Protein AF-A0A9W6XXZ8-F1 (afdb_monomer)

Mean predicted aligned error: 19.52 Å

Structure (mmCIF, N/CA/C/O backbone):
data_AF-A0A9W6XXZ8-F1
#
_entry.id   AF-A0A9W6XXZ8-F1
#
loop_
_atom_site.group_PDB
_atom_site.id
_atom_site.type_symbol
_atom_site.label_atom_id
_atom_site.label_alt_id
_atom_site.label_comp_id
_atom_site.label_asym_id
_atom_site.label_entity_id
_atom_site.label_seq_id
_atom_site.pdbx_PDB_ins_code
_atom_site.Cartn_x
_atom_site.Cartn_y
_atom_site.Cartn_z
_atom_site.occupancy
_atom_site.B_iso_or_equiv
_atom_site.auth_seq_id
_atom_site.auth_comp_id
_atom_site.auth_asym_id
_atom_site.auth_atom_id
_atom_site.pdbx_PDB_model_num
ATOM 1 N N . MET A 1 1 ? -6.918 24.864 -51.152 1.00 38.28 1 MET A N 1
ATOM 2 C CA . MET A 1 1 ? -5.549 24.905 -51.706 1.00 38.28 1 MET A CA 1
ATOM 3 C C . MET A 1 1 ? -4.634 24.160 -50.746 1.00 38.28 1 MET A C 1
ATOM 5 O O . MET A 1 1 ? -4.282 24.703 -49.710 1.00 38.28 1 MET A O 1
ATOM 9 N N . THR A 1 2 ? -4.362 22.882 -51.004 1.00 45.44 2 THR A N 1
ATOM 10 C CA . THR A 1 2 ? -3.516 22.037 -50.147 1.00 45.44 2 THR A CA 1
ATOM 11 C C . THR A 1 2 ? -2.066 22.168 -50.598 1.00 45.44 2 THR A C 1
ATOM 13 O O . THR A 1 2 ? -1.676 21.595 -51.613 1.00 45.44 2 THR A O 1
ATOM 16 N N . LEU A 1 3 ? -1.283 22.951 -49.859 1.00 55.91 3 LEU A N 1
ATOM 17 C CA . LEU A 1 3 ? 0.168 23.055 -50.014 1.00 55.91 3 LEU A CA 1
ATOM 18 C C . LEU A 1 3 ? 0.817 21.785 -49.441 1.00 55.91 3 LEU A C 1
ATOM 20 O O . LEU A 1 3 ? 1.291 21.769 -48.311 1.00 55.91 3 LEU A O 1
ATOM 24 N N . GLY A 1 4 ? 0.754 20.690 -50.197 1.00 60.31 4 GLY A N 1
ATOM 25 C CA . GLY A 1 4 ? 1.483 19.460 -49.897 1.00 60.31 4 GLY A CA 1
ATOM 26 C C . GLY A 1 4 ? 2.841 19.480 -50.588 1.00 60.31 4 GLY A C 1
ATOM 27 O O . GLY A 1 4 ? 2.912 19.752 -51.786 1.00 60.31 4 GLY A O 1
ATOM 28 N N . LEU A 1 5 ? 3.913 19.199 -49.845 1.00 71.19 5 LEU A N 1
ATOM 29 C CA . LEU A 1 5 ? 5.253 19.040 -50.415 1.00 71.19 5 LEU A CA 1
ATOM 30 C C . LEU A 1 5 ? 5.226 17.915 -51.469 1.00 71.19 5 LEU A C 1
ATOM 32 O O . LEU A 1 5 ? 4.720 16.824 -51.184 1.00 71.19 5 LEU A O 1
ATOM 36 N N . PRO A 1 6 ? 5.732 18.151 -52.691 1.00 81.00 6 PRO A N 1
ATOM 37 C CA . PRO A 1 6 ? 5.683 17.161 -53.755 1.00 81.00 6 PRO A CA 1
ATOM 38 C C . PRO A 1 6 ? 6.546 15.949 -53.394 1.00 81.00 6 PRO A C 1
ATOM 40 O O . PRO A 1 6 ? 7.662 16.083 -52.894 1.00 81.00 6 PRO A O 1
ATOM 43 N N . LYS A 1 7 ? 6.058 14.746 -53.714 1.00 72.62 7 LYS A N 1
ATOM 44 C CA . LYS A 1 7 ? 6.744 13.462 -53.466 1.00 72.62 7 LYS A CA 1
ATOM 45 C C . LYS A 1 7 ? 8.203 13.449 -53.951 1.00 72.62 7 LYS A C 1
ATOM 47 O O . LYS A 1 7 ? 9.052 12.829 -53.321 1.00 72.62 7 LYS A O 1
ATOM 52 N N . ALA A 1 8 ? 8.501 14.169 -55.033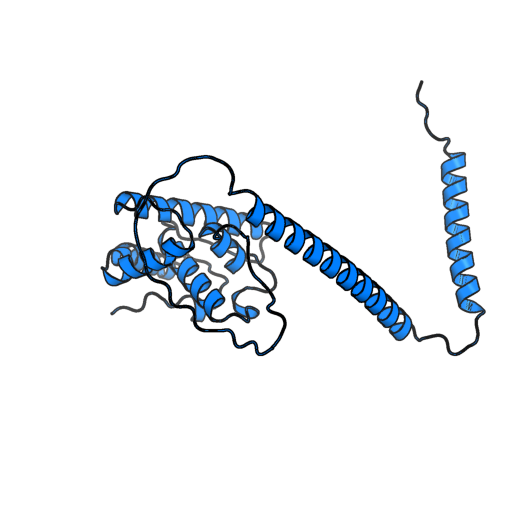 1.00 79.19 8 ALA A N 1
ATOM 53 C CA . ALA A 1 8 ? 9.854 14.322 -55.563 1.00 79.19 8 ALA A CA 1
ATOM 54 C C . ALA A 1 8 ? 10.822 14.992 -54.571 1.00 79.19 8 ALA A C 1
ATOM 56 O O . ALA A 1 8 ? 11.978 14.594 -54.484 1.00 79.19 8 ALA A O 1
ATOM 57 N N . GLN A 1 9 ? 10.352 15.960 -53.783 1.00 79.56 9 GLN A N 1
ATOM 58 C CA . GLN A 1 9 ? 11.173 16.666 -52.800 1.00 79.56 9 GLN A CA 1
ATOM 59 C C . GLN A 1 9 ? 11.479 15.788 -51.582 1.00 79.56 9 GLN A C 1
ATOM 61 O O . GLN A 1 9 ? 12.602 15.785 -51.090 1.00 79.56 9 GLN A O 1
ATOM 66 N N . VAL A 1 10 ? 10.509 14.977 -51.148 1.00 79.12 10 VAL A N 1
ATOM 67 C CA . VAL A 1 10 ? 10.711 13.992 -50.072 1.00 79.12 10 VAL A CA 1
ATOM 68 C C . VAL A 1 10 ? 11.724 12.924 -50.494 1.00 79.12 10 VAL A C 1
ATOM 70 O O . VAL A 1 10 ? 12.605 12.565 -49.717 1.00 79.12 10 VAL A O 1
ATOM 73 N N . LEU A 1 11 ? 11.643 12.449 -51.741 1.00 79.94 11 LEU A N 1
ATOM 74 C CA . LEU A 1 11 ? 12.608 11.491 -52.285 1.00 79.94 11 LEU A CA 1
ATOM 75 C C . LEU A 1 11 ? 14.004 12.102 -52.445 1.00 79.94 11 LEU A C 1
ATOM 77 O O . LEU A 1 11 ? 14.988 11.437 -52.133 1.00 79.94 11 LEU A O 1
ATOM 81 N N . ALA A 1 12 ? 14.097 13.367 -52.863 1.00 82.00 12 ALA A N 1
ATOM 82 C CA . ALA A 1 12 ? 15.369 14.082 -52.934 1.00 82.00 12 ALA A CA 1
ATOM 83 C C . ALA A 1 12 ? 16.029 14.194 -51.549 1.00 82.00 12 ALA A C 1
ATOM 85 O O . ALA A 1 12 ? 17.207 13.878 -51.407 1.00 82.00 12 ALA A O 1
ATOM 86 N N . TRP A 1 13 ? 15.260 14.541 -50.512 1.00 78.31 13 TRP A N 1
ATOM 87 C CA . TRP A 1 13 ? 15.762 14.584 -49.134 1.00 78.31 13 TRP A CA 1
ATOM 88 C C . TRP A 1 13 ? 16.177 13.211 -48.616 1.00 78.31 13 TRP A C 1
ATOM 90 O O . TRP A 1 13 ? 17.218 13.095 -47.977 1.00 78.31 13 TRP A O 1
ATOM 100 N N . SER A 1 14 ? 15.409 12.164 -48.927 1.00 77.81 14 SER A N 1
ATOM 101 C CA . SER A 1 14 ? 15.778 10.792 -48.576 1.00 77.81 14 SER A CA 1
ATOM 102 C C . SER A 1 14 ? 17.093 10.379 -49.236 1.00 77.81 14 SER A C 1
ATOM 104 O O . SER A 1 14 ? 17.928 9.766 -48.581 1.00 77.81 14 SER A O 1
ATOM 106 N N . SER A 1 15 ? 17.298 10.732 -50.508 1.00 77.94 15 SER A N 1
ATOM 107 C CA . SER A 1 15 ? 18.528 10.410 -51.235 1.00 77.94 15 SER A CA 1
ATOM 108 C C . SER A 1 15 ? 19.732 11.191 -50.706 1.00 77.94 15 SER A C 1
ATOM 110 O O . SER A 1 15 ? 20.829 10.645 -50.638 1.00 77.94 15 SER A O 1
ATOM 112 N N . GLU A 1 16 ? 19.540 12.450 -50.309 1.00 82.69 16 GLU A N 1
ATOM 113 C CA . GLU A 1 16 ? 20.608 13.279 -49.747 1.00 82.69 16 GLU A CA 1
ATOM 114 C C . GLU A 1 16 ? 20.986 12.857 -48.320 1.00 82.69 16 GLU A C 1
ATOM 116 O O . GLU A 1 16 ? 22.166 12.825 -47.980 1.00 82.69 16 GLU A O 1
ATOM 121 N N . LEU A 1 17 ? 20.007 12.467 -47.497 1.00 74.44 17 LEU A N 1
ATOM 122 C CA . LEU A 1 17 ? 20.250 11.856 -46.187 1.00 74.44 17 LEU A CA 1
ATOM 123 C C . LEU A 1 17 ? 20.999 10.531 -46.329 1.00 74.44 17 LEU A C 1
ATOM 125 O O . LEU A 1 17 ? 21.986 10.322 -45.630 1.00 74.44 17 LEU A O 1
ATOM 129 N N . GLN A 1 18 ? 20.583 9.674 -47.266 1.00 75.00 18 GLN A N 1
ATOM 130 C CA . GLN A 1 18 ? 21.269 8.412 -47.533 1.00 75.00 18 GLN A CA 1
ATOM 131 C C . GLN A 1 18 ? 22.712 8.655 -47.989 1.00 75.00 18 GLN A C 1
ATOM 133 O O . GLN A 1 18 ? 23.610 7.984 -47.497 1.00 75.00 18 GLN A O 1
ATOM 138 N N . GLY A 1 19 ? 22.930 9.644 -48.865 1.00 70.69 19 GLY A N 1
ATOM 139 C CA . GLY A 1 19 ? 24.256 10.044 -49.336 1.00 70.69 19 GLY A CA 1
ATOM 140 C C . GLY A 1 19 ? 25.161 10.566 -48.220 1.00 70.69 19 GLY A C 1
ATOM 141 O O . GLY A 1 19 ? 26.334 10.218 -48.176 1.00 70.69 19 GLY A O 1
ATOM 142 N N . LYS A 1 20 ? 24.616 11.344 -47.276 1.00 70.50 20 LYS A N 1
ATOM 143 C CA . LYS A 1 20 ? 25.358 11.825 -46.099 1.00 70.50 20 LYS A CA 1
ATOM 144 C C . LYS A 1 20 ? 25.738 10.687 -45.153 1.00 70.50 20 LYS A C 1
ATOM 146 O O . LYS A 1 20 ? 26.841 10.703 -44.622 1.00 70.50 20 LYS A O 1
ATOM 151 N N . VAL A 1 21 ? 24.866 9.691 -44.991 1.00 69.56 21 VAL A N 1
ATOM 152 C CA . VAL A 1 21 ? 25.145 8.490 -44.186 1.00 69.56 21 VAL A CA 1
ATOM 153 C C . VAL A 1 21 ? 26.241 7.640 -44.831 1.00 69.56 21 VAL A C 1
ATOM 155 O O . VAL A 1 21 ? 27.197 7.278 -44.156 1.00 69.56 21 VAL A O 1
ATOM 158 N N . THR A 1 22 ? 26.176 7.382 -46.142 1.00 61.19 22 THR A N 1
ATOM 159 C CA . THR A 1 22 ? 27.241 6.632 -46.830 1.00 61.19 22 THR A CA 1
ATOM 160 C C . THR A 1 22 ? 28.554 7.402 -46.910 1.00 61.19 22 THR A C 1
ATOM 162 O O . THR A 1 22 ? 29.612 6.785 -46.883 1.00 61.19 22 THR A O 1
ATOM 165 N N . GLN A 1 23 ? 28.520 8.733 -46.994 1.00 57.69 23 GLN A N 1
ATOM 166 C CA . GLN A 1 23 ? 29.731 9.553 -46.978 1.00 57.69 23 GLN A CA 1
ATOM 167 C C . GLN A 1 23 ? 30.385 9.576 -45.588 1.00 57.69 23 GLN A C 1
ATOM 169 O O . GLN A 1 23 ? 31.606 9.507 -45.497 1.00 57.69 23 GLN A O 1
ATOM 174 N N . GLN A 1 24 ? 29.583 9.559 -44.519 1.00 57.78 24 GLN A N 1
ATOM 175 C CA . GLN A 1 24 ? 30.061 9.404 -43.144 1.00 57.78 24 GLN A CA 1
ATOM 176 C C . GLN A 1 24 ? 30.713 8.026 -42.912 1.00 57.78 24 GLN A C 1
ATOM 178 O O . GLN A 1 24 ? 31.780 7.958 -42.309 1.00 57.78 24 GLN A O 1
ATOM 183 N N . ASP A 1 25 ? 30.140 6.948 -43.461 1.00 54.41 25 ASP A N 1
ATOM 184 C CA . ASP A 1 25 ? 30.733 5.600 -43.403 1.00 54.41 25 ASP A CA 1
ATOM 185 C C . ASP A 1 25 ? 32.048 5.487 -44.204 1.00 54.41 25 ASP A C 1
ATOM 187 O O . ASP A 1 25 ? 32.948 4.734 -43.826 1.00 54.41 25 ASP A O 1
ATOM 191 N N . LEU A 1 26 ? 32.182 6.234 -45.309 1.00 52.06 26 LEU A N 1
ATOM 192 C CA . LEU A 1 26 ? 33.399 6.259 -46.130 1.00 52.06 26 LEU A CA 1
ATOM 193 C C . LEU A 1 26 ? 34.521 7.090 -45.488 1.00 52.06 26 LEU A C 1
ATOM 195 O O . LEU A 1 26 ? 35.673 6.652 -45.501 1.00 52.06 26 LEU A O 1
ATOM 199 N N . ASP A 1 27 ? 34.195 8.232 -44.877 1.00 50.50 27 ASP A N 1
ATOM 200 C CA . ASP A 1 27 ? 35.163 9.056 -44.138 1.00 50.50 27 ASP A CA 1
ATOM 201 C C . ASP A 1 27 ? 35.675 8.334 -42.873 1.00 50.50 27 ASP A C 1
ATOM 203 O O . ASP A 1 27 ? 36.848 8.466 -42.513 1.00 50.50 27 ASP A O 1
ATOM 207 N N . GLU A 1 28 ? 34.851 7.491 -42.235 1.00 54.94 28 GLU A N 1
ATOM 208 C CA . GLU A 1 28 ? 35.284 6.628 -41.124 1.00 54.94 28 GLU A CA 1
ATOM 209 C C . GLU A 1 28 ? 36.237 5.496 -41.553 1.00 54.94 28 GLU A C 1
ATOM 211 O O . GLU A 1 28 ? 37.003 4.998 -40.724 1.00 54.94 28 GLU A O 1
ATOM 216 N N . ALA A 1 29 ? 36.240 5.104 -42.831 1.00 50.97 29 ALA A N 1
ATOM 217 C CA . ALA A 1 29 ? 37.070 4.012 -43.342 1.00 50.97 29 ALA A CA 1
ATOM 218 C C . ALA A 1 29 ? 38.483 4.447 -43.784 1.00 50.97 29 ALA A C 1
ATOM 220 O O . ALA A 1 29 ? 39.353 3.589 -43.949 1.00 50.97 29 ALA A O 1
ATOM 221 N N . GLN A 1 30 ? 38.739 5.749 -43.976 1.00 49.97 30 GLN A N 1
ATOM 222 C CA . GLN A 1 30 ? 39.988 6.240 -44.586 1.00 49.97 30 GLN A CA 1
ATOM 223 C C . GLN A 1 30 ? 40.948 6.980 -43.632 1.00 49.97 30 GLN A C 1
ATOM 225 O O . GLN A 1 30 ? 42.067 7.315 -44.024 1.00 49.97 30 GLN A O 1
ATOM 230 N N . GLY A 1 31 ? 40.579 7.176 -42.363 1.00 40.25 31 GLY A N 1
ATOM 231 C CA . GLY A 1 31 ? 41.434 7.787 -41.339 1.00 40.25 31 GLY A CA 1
ATOM 232 C C . GLY A 1 31 ? 42.283 6.771 -40.569 1.00 40.25 31 GLY A C 1
ATOM 233 O O . GLY A 1 31 ? 41.923 6.369 -39.466 1.00 40.25 31 GLY A O 1
ATOM 234 N N . ASN A 1 32 ? 43.423 6.361 -41.128 1.00 51.19 32 ASN A N 1
ATOM 235 C CA . ASN A 1 32 ? 44.407 5.532 -40.428 1.00 51.19 32 ASN A CA 1
ATOM 236 C C . ASN A 1 32 ? 45.203 6.381 -39.415 1.00 51.19 32 ASN A C 1
ATOM 238 O O . ASN A 1 32 ? 46.103 7.132 -39.787 1.00 51.19 32 ASN A O 1
ATOM 242 N N . GLY A 1 33 ? 44.864 6.244 -38.137 1.00 46.69 33 GLY A N 1
ATOM 243 C CA . GLY A 1 33 ? 45.599 6.782 -36.994 1.00 46.69 33 GLY A CA 1
ATOM 244 C C . GLY A 1 33 ? 44.932 6.287 -35.720 1.00 46.69 33 GLY A C 1
ATOM 245 O O . GLY A 1 33 ? 44.006 6.937 -35.255 1.00 46.69 33 GLY A O 1
ATOM 246 N N . GLU A 1 34 ? 45.330 5.091 -35.261 1.00 57.09 34 GLU A N 1
ATOM 247 C CA . GLU A 1 34 ? 44.827 4.399 -34.056 1.00 57.09 34 GLU A CA 1
ATOM 248 C C . GLU A 1 34 ? 43.351 4.698 -33.772 1.00 57.09 34 GLU A C 1
ATOM 250 O O . GLU A 1 34 ? 42.985 5.373 -32.810 1.00 57.09 34 GLU A O 1
ATOM 255 N N . GLY A 1 35 ? 42.494 4.243 -34.690 1.00 55.56 35 GLY A N 1
ATOM 256 C CA . GLY A 1 35 ? 41.059 4.420 -34.568 1.00 55.56 35 GLY A CA 1
ATOM 257 C C . GLY A 1 35 ? 40.594 3.799 -33.263 1.00 55.56 35 GLY A C 1
ATOM 258 O O . GLY A 1 35 ? 40.667 2.580 -33.107 1.00 55.56 35 GLY A O 1
ATOM 259 N N . LEU A 1 36 ? 40.130 4.658 -32.351 1.00 59.62 36 LEU A N 1
ATOM 260 C CA . LEU A 1 36 ? 39.474 4.272 -31.111 1.00 59.62 36 LEU A CA 1
ATOM 261 C C . LEU A 1 36 ? 38.554 3.089 -31.412 1.00 59.62 36 LEU A C 1
ATOM 263 O O . LEU A 1 36 ? 37.666 3.172 -32.274 1.00 59.62 36 LEU A O 1
ATOM 267 N N . THR A 1 37 ? 38.814 1.978 -30.736 1.00 80.12 37 THR A N 1
ATOM 268 C CA . THR A 1 37 ? 38.009 0.768 -30.785 1.00 80.12 37 THR A CA 1
ATOM 269 C C . THR A 1 37 ? 36.536 1.140 -30.630 1.00 80.12 37 THR A C 1
ATOM 271 O O . THR A 1 37 ? 36.167 2.156 -30.036 1.00 80.12 37 THR A O 1
ATOM 274 N N . ARG A 1 38 ? 35.640 0.308 -31.164 1.00 80.12 38 ARG A N 1
ATOM 275 C CA . ARG A 1 38 ? 34.189 0.527 -31.038 1.00 80.12 38 ARG A CA 1
ATOM 276 C C . ARG A 1 38 ? 33.764 0.804 -29.587 1.00 80.12 38 ARG A C 1
ATOM 278 O O . ARG A 1 38 ? 32.833 1.569 -29.350 1.00 80.12 38 ARG A O 1
ATOM 285 N N . GLU A 1 39 ? 34.452 0.179 -28.638 1.00 77.12 39 GLU A N 1
ATOM 286 C CA . GLU A 1 39 ? 34.285 0.393 -27.206 1.00 77.12 39 GLU A CA 1
ATOM 287 C C . GLU A 1 39 ? 34.738 1.792 -26.769 1.00 77.12 39 GLU A C 1
ATOM 289 O O . GLU A 1 39 ? 33.972 2.501 -26.127 1.00 77.12 39 GLU A O 1
ATOM 294 N N . GLU A 1 40 ? 35.912 2.253 -27.192 1.00 81.00 40 GLU A N 1
ATOM 295 C CA . GLU A 1 40 ? 36.396 3.607 -26.902 1.00 81.00 40 GLU A CA 1
ATOM 296 C C . GLU A 1 40 ? 35.518 4.706 -27.524 1.00 81.00 40 GLU A C 1
ATOM 298 O O . GLU A 1 40 ? 35.245 5.717 -26.874 1.00 81.00 40 GLU A O 1
ATOM 303 N N . LYS A 1 41 ? 34.993 4.503 -28.743 1.00 84.88 41 LYS A N 1
ATOM 304 C CA . LYS A 1 41 ? 33.993 5.411 -29.343 1.00 84.88 41 LYS A CA 1
ATOM 305 C C . LYS A 1 41 ? 32.727 5.491 -28.479 1.00 84.88 41 LYS A C 1
ATOM 307 O O . LYS A 1 41 ? 32.207 6.583 -28.242 1.00 84.88 41 LYS A O 1
ATOM 312 N N . LEU A 1 42 ? 32.249 4.351 -27.976 1.00 89.81 42 LEU A N 1
ATOM 313 C CA . LEU A 1 42 ? 31.073 4.286 -27.106 1.00 89.81 42 LEU A CA 1
ATOM 314 C C . LEU A 1 42 ? 31.328 4.962 -25.753 1.00 89.81 42 LEU A C 1
ATOM 316 O O . LEU A 1 42 ? 30.487 5.733 -25.293 1.00 89.81 42 LEU A O 1
ATOM 320 N N . ILE A 1 43 ? 32.493 4.725 -25.149 1.00 90.88 43 ILE A N 1
ATOM 321 C CA . ILE A 1 43 ? 32.912 5.350 -23.888 1.00 90.88 43 ILE A CA 1
ATOM 322 C C . ILE A 1 43 ? 32.995 6.869 -24.052 1.00 90.88 43 ILE A C 1
ATOM 324 O O . ILE A 1 43 ? 32.471 7.611 -23.223 1.00 90.88 43 ILE A O 1
ATOM 328 N N . ASN A 1 44 ? 33.586 7.356 -25.143 1.00 86.81 44 ASN A N 1
ATOM 329 C CA . ASN A 1 44 ? 33.683 8.790 -25.409 1.00 86.81 44 ASN A CA 1
ATOM 330 C C . ASN A 1 44 ? 32.313 9.436 -25.624 1.00 86.81 44 ASN A C 1
ATOM 332 O O . ASN A 1 44 ? 32.050 10.514 -25.089 1.00 86.81 44 ASN A O 1
ATOM 336 N N . HIS A 1 45 ? 31.413 8.765 -26.343 1.00 91.69 45 HIS A N 1
ATOM 337 C CA . HIS A 1 45 ? 30.038 9.227 -26.500 1.00 91.69 45 HIS A CA 1
ATOM 338 C C . HIS A 1 45 ? 29.295 9.289 -25.155 1.00 91.69 45 HIS A C 1
ATOM 340 O O . HIS A 1 45 ? 28.662 10.298 -24.842 1.00 91.69 45 HIS A O 1
ATOM 346 N N . GLN A 1 46 ? 29.428 8.254 -24.321 1.00 92.50 46 GLN A N 1
ATOM 347 C CA . GLN A 1 46 ? 28.858 8.238 -22.972 1.00 92.50 46 GLN A CA 1
ATOM 348 C C . GLN A 1 46 ? 29.434 9.360 -22.100 1.00 92.50 46 GLN A C 1
ATOM 350 O O . GLN A 1 46 ? 28.673 10.065 -21.442 1.00 92.50 46 GLN A O 1
ATOM 355 N N . ASN A 1 47 ? 30.749 9.589 -22.141 1.00 91.12 47 ASN A N 1
ATOM 356 C CA . ASN A 1 47 ? 31.404 10.684 -21.422 1.00 91.12 47 ASN A CA 1
ATOM 357 C C . ASN A 1 47 ? 30.905 12.060 -21.885 1.00 91.12 47 ASN A C 1
ATOM 359 O O . ASN A 1 47 ? 30.710 12.949 -21.056 1.00 91.12 47 ASN A O 1
ATOM 363 N N . CYS A 1 48 ? 30.651 12.228 -23.186 1.00 92.88 48 CYS A N 1
ATOM 364 C CA . CYS A 1 48 ? 30.074 13.449 -23.741 1.00 92.88 48 CYS A CA 1
ATOM 365 C C . CYS A 1 48 ? 28.661 13.702 -23.189 1.00 92.88 48 CYS A C 1
ATOM 367 O O . CYS A 1 48 ? 28.408 14.770 -22.629 1.00 92.88 48 CYS A O 1
ATOM 369 N N . ILE A 1 49 ? 27.784 12.691 -23.236 1.00 93.56 49 ILE A N 1
ATOM 370 C CA . ILE A 1 49 ? 26.425 12.774 -22.675 1.00 93.56 49 ILE A CA 1
ATOM 371 C C . ILE A 1 49 ? 26.468 13.069 -21.170 1.00 93.56 49 ILE A C 1
ATOM 373 O O . ILE A 1 49 ? 25.720 13.912 -20.676 1.00 93.56 49 ILE A O 1
ATOM 377 N N . ILE A 1 50 ? 27.352 12.402 -20.421 1.00 93.62 50 ILE A N 1
ATOM 378 C CA . ILE A 1 50 ? 27.534 12.646 -18.984 1.00 93.62 50 ILE A CA 1
ATOM 379 C C . ILE A 1 50 ? 27.957 14.099 -18.740 1.00 93.62 50 ILE A C 1
ATOM 381 O O . ILE A 1 50 ? 27.406 14.753 -17.853 1.00 93.62 50 ILE A O 1
ATOM 385 N N . GLY A 1 51 ? 28.895 14.624 -19.532 1.00 94.56 51 GLY A N 1
ATOM 386 C CA . GLY A 1 51 ? 29.334 16.017 -19.456 1.00 94.56 51 GLY A CA 1
ATOM 387 C C . GLY A 1 51 ? 28.186 17.006 -19.672 1.00 94.56 51 GLY A C 1
ATOM 388 O O . GLY A 1 51 ? 28.013 17.934 -18.878 1.00 94.56 51 GLY A O 1
ATOM 389 N N . GLU A 1 52 ? 27.356 16.770 -20.687 1.00 93.12 52 GLU A N 1
ATOM 390 C CA . GLU A 1 52 ? 26.184 17.596 -20.987 1.00 93.12 52 GLU A CA 1
ATOM 391 C C . GLU A 1 52 ? 25.134 17.536 -19.865 1.00 93.12 52 GLU A C 1
ATOM 393 O O . GLU A 1 52 ? 24.652 18.570 -19.394 1.00 93.12 52 GLU A O 1
ATOM 398 N N . LEU A 1 53 ? 24.848 16.339 -19.345 1.00 94.75 53 LEU A N 1
ATOM 399 C CA . LEU A 1 53 ? 23.941 16.145 -18.211 1.00 94.75 53 LEU A CA 1
ATOM 400 C C . LEU A 1 53 ? 24.443 16.834 -16.935 1.00 94.75 53 LEU A C 1
ATOM 402 O O . LEU A 1 53 ? 23.636 17.368 -16.167 1.00 94.75 53 LEU A O 1
ATOM 406 N N . ILE A 1 54 ? 25.756 16.845 -16.689 1.00 95.06 54 ILE A N 1
ATOM 407 C CA . ILE A 1 54 ? 26.361 17.567 -15.562 1.00 95.06 54 ILE A CA 1
ATOM 408 C C . ILE A 1 54 ? 26.197 19.077 -15.751 1.00 95.06 54 ILE A C 1
ATOM 410 O O . ILE A 1 54 ? 25.789 19.761 -14.810 1.00 95.06 54 ILE A O 1
ATOM 414 N N . ALA A 1 55 ? 26.482 19.604 -16.946 1.00 94.81 55 ALA A N 1
ATOM 415 C CA . ALA A 1 55 ? 26.333 21.027 -17.247 1.00 94.81 55 ALA A CA 1
ATOM 416 C C . ALA A 1 55 ? 24.877 21.487 -17.076 1.00 94.81 55 ALA A C 1
ATOM 418 O O . ALA A 1 55 ? 24.614 22.482 -16.396 1.00 94.81 55 ALA A O 1
ATOM 419 N N . MET A 1 56 ? 23.924 20.712 -17.599 1.00 95.44 56 MET A N 1
ATOM 420 C CA . MET A 1 56 ? 22.499 20.991 -17.448 1.00 95.44 56 MET A CA 1
ATOM 421 C C . MET A 1 56 ? 22.057 20.935 -15.980 1.00 95.44 56 MET A C 1
ATOM 423 O O . MET A 1 56 ? 21.370 21.843 -15.516 1.00 95.44 56 MET A O 1
ATOM 427 N N . ASN A 1 57 ? 22.481 19.925 -15.213 1.00 89.00 57 ASN A N 1
ATOM 428 C CA . ASN A 1 57 ? 22.161 19.851 -13.784 1.00 89.00 57 ASN A CA 1
ATOM 429 C C . ASN A 1 57 ? 22.745 21.023 -12.986 1.00 89.00 57 ASN A C 1
ATOM 431 O O . ASN A 1 57 ? 22.076 21.532 -12.086 1.00 89.00 57 ASN A O 1
ATOM 435 N N . ARG A 1 58 ? 23.958 21.489 -13.313 1.00 96.25 58 ARG A N 1
ATOM 436 C CA . ARG A 1 58 ? 24.543 22.693 -12.699 1.00 96.25 58 ARG A CA 1
ATOM 437 C C . ARG A 1 58 ? 23.708 23.932 -13.009 1.00 96.25 58 ARG A C 1
ATOM 439 O O . ARG A 1 58 ? 23.318 24.633 -12.081 1.00 96.25 58 ARG A O 1
ATOM 446 N N . ALA A 1 59 ? 23.350 24.145 -14.275 1.00 94.94 59 ALA A N 1
ATOM 447 C CA . ALA A 1 59 ? 22.509 25.270 -14.683 1.00 94.94 59 ALA A CA 1
ATOM 448 C C . ALA A 1 59 ? 21.121 25.239 -14.014 1.00 94.94 59 ALA A C 1
ATOM 450 O O . ALA A 1 59 ? 20.604 26.271 -13.584 1.00 94.94 59 ALA A O 1
ATOM 451 N N . LEU A 1 60 ? 20.518 24.053 -13.880 1.00 95.50 60 LEU A N 1
ATOM 452 C CA . LEU A 1 60 ? 19.263 23.874 -13.148 1.00 95.50 60 LEU A CA 1
ATOM 453 C C . LEU A 1 60 ? 19.429 24.184 -11.657 1.00 95.50 60 LEU A C 1
ATOM 455 O O . LEU A 1 60 ? 18.597 24.890 -11.093 1.00 95.50 60 LEU A O 1
ATOM 459 N N . THR A 1 61 ? 20.513 23.714 -11.040 1.00 95.69 61 THR A N 1
ATOM 460 C CA . THR A 1 61 ? 20.825 23.982 -9.628 1.00 95.69 61 THR A CA 1
ATOM 461 C C . THR A 1 61 ? 20.985 25.482 -9.384 1.00 95.69 61 THR A C 1
ATOM 463 O O . THR A 1 61 ? 20.358 26.021 -8.478 1.00 95.69 61 THR A O 1
ATOM 466 N N . GLU A 1 62 ? 21.732 26.189 -10.237 1.00 95.00 62 GLU A N 1
ATOM 467 C CA . GLU A 1 62 ? 21.892 27.645 -10.147 1.00 95.00 62 GLU A CA 1
ATOM 468 C C . GLU A 1 62 ? 20.563 28.388 -10.293 1.00 95.00 62 GLU A C 1
ATOM 470 O O . GLU A 1 62 ? 20.275 29.308 -9.523 1.00 95.00 62 GLU A O 1
ATOM 475 N N . ARG A 1 63 ? 19.723 27.980 -11.253 1.00 95.62 63 ARG A N 1
ATOM 476 C CA . ARG A 1 63 ? 18.381 28.552 -11.424 1.00 95.62 63 ARG A CA 1
ATOM 477 C C . ARG A 1 63 ? 17.513 28.340 -10.187 1.00 95.62 63 ARG A C 1
ATOM 479 O O . ARG A 1 63 ? 16.865 29.288 -9.754 1.00 95.62 63 ARG A O 1
ATOM 486 N N . VAL A 1 64 ? 17.517 27.138 -9.611 1.00 92.81 64 VAL A N 1
ATOM 487 C CA . VAL A 1 64 ? 16.768 26.829 -8.383 1.00 92.81 64 VAL A CA 1
ATOM 488 C C . VAL A 1 64 ? 17.279 27.674 -7.218 1.00 92.81 64 VAL A C 1
ATOM 490 O O . VAL A 1 64 ? 16.480 28.352 -6.582 1.00 92.81 64 VAL A O 1
ATOM 493 N N . SER A 1 65 ? 18.594 27.754 -7.004 1.00 91.62 65 SER A N 1
ATOM 494 C CA . SER A 1 65 ? 19.177 28.578 -5.936 1.00 91.62 65 SER A CA 1
ATOM 495 C C . SER A 1 65 ? 18.908 30.076 -6.099 1.00 91.62 65 SER A C 1
ATOM 497 O O . SER A 1 65 ? 18.888 30.808 -5.109 1.00 91.62 65 SER A O 1
ATOM 499 N N . ARG A 1 66 ? 18.740 30.565 -7.334 1.00 90.31 66 ARG A N 1
ATOM 500 C CA . ARG A 1 66 ? 18.317 31.949 -7.598 1.00 90.31 66 ARG A CA 1
ATOM 501 C C . ARG A 1 66 ? 16.850 32.163 -7.246 1.00 90.31 66 ARG A C 1
ATOM 503 O O . ARG A 1 66 ? 16.549 33.158 -6.603 1.00 90.31 66 ARG A O 1
ATOM 510 N N . LEU A 1 67 ? 15.971 31.238 -7.631 1.00 89.94 67 LEU A N 1
ATOM 511 C CA . LEU A 1 67 ? 14.546 31.297 -7.293 1.00 89.94 67 LEU A CA 1
ATOM 512 C C . LEU A 1 67 ? 14.324 31.212 -5.778 1.00 89.94 67 LEU A C 1
ATOM 514 O O . LEU A 1 67 ? 13.555 31.989 -5.232 1.00 89.94 67 LEU A O 1
ATOM 518 N N . GLU A 1 68 ? 15.060 30.345 -5.084 1.00 87.50 68 GLU A N 1
ATOM 519 C CA . GLU A 1 68 ? 14.989 30.223 -3.623 1.00 87.50 68 GLU A CA 1
ATOM 520 C C . GLU A 1 68 ? 15.458 31.491 -2.902 1.00 87.50 68 GLU A C 1
ATOM 522 O O . GLU A 1 68 ? 14.852 31.887 -1.913 1.00 87.50 68 GLU A O 1
ATOM 527 N N . ARG A 1 69 ? 16.485 32.174 -3.425 1.00 85.31 69 ARG A N 1
ATOM 528 C CA . ARG A 1 69 ? 16.906 33.491 -2.919 1.00 85.31 69 ARG A CA 1
ATOM 529 C C . ARG A 1 69 ? 15.906 34.604 -3.229 1.00 85.31 69 ARG A C 1
ATOM 531 O O . ARG A 1 69 ? 15.865 35.592 -2.510 1.00 85.31 69 ARG A O 1
ATOM 538 N N . GLN A 1 70 ? 15.132 34.474 -4.302 1.00 73.06 70 GLN A N 1
ATOM 539 C CA . GLN A 1 70 ? 14.135 35.466 -4.699 1.00 73.06 70 GLN A CA 1
ATOM 540 C C . GLN A 1 70 ? 12.839 35.330 -3.879 1.00 73.06 70 GLN A C 1
ATOM 542 O O . GLN A 1 70 ? 12.240 36.346 -3.538 1.00 73.06 70 GLN A O 1
ATOM 547 N N . ASP A 1 71 ? 12.467 34.103 -3.494 1.00 57.41 71 ASP A N 1
ATOM 548 C CA . ASP A 1 71 ? 11.362 33.826 -2.561 1.00 57.41 71 ASP A CA 1
ATOM 549 C C . ASP A 1 71 ? 11.665 34.298 -1.121 1.00 57.41 71 ASP A C 1
ATOM 551 O O . ASP A 1 71 ? 10.741 34.667 -0.401 1.00 57.41 71 ASP A O 1
ATOM 555 N N . ASP A 1 72 ? 12.938 34.345 -0.707 1.00 53.59 72 ASP A N 1
ATOM 556 C CA . ASP A 1 72 ? 13.361 34.848 0.618 1.00 53.59 72 ASP A CA 1
ATOM 557 C C . ASP A 1 72 ? 13.293 36.389 0.728 1.00 53.59 72 ASP A C 1
ATOM 559 O O . ASP A 1 72 ? 13.071 36.943 1.800 1.00 53.59 72 ASP A O 1
ATOM 563 N N . VAL A 1 73 ? 13.405 37.103 -0.400 1.00 53.75 73 VAL A N 1
ATOM 564 C CA . VAL A 1 73 ? 13.382 38.582 -0.456 1.00 53.75 73 VAL A CA 1
ATOM 565 C C . VAL A 1 73 ? 11.958 39.144 -0.654 1.00 53.75 73 VAL A C 1
ATOM 567 O O . VAL A 1 73 ? 11.735 40.346 -0.535 1.00 53.75 73 VAL A O 1
ATOM 570 N N . GLY A 1 74 ? 10.960 38.291 -0.911 1.00 46.88 74 GLY A N 1
ATOM 571 C CA . GLY A 1 74 ? 9.588 38.693 -1.255 1.00 46.88 74 GLY A CA 1
ATOM 572 C C . GLY A 1 74 ? 8.606 38.884 -0.091 1.00 46.88 74 GLY A C 1
ATOM 573 O O . GLY A 1 74 ? 7.426 39.125 -0.341 1.00 46.88 74 GLY A O 1
ATOM 574 N N . GLN A 1 75 ? 9.041 38.776 1.167 1.00 45.56 75 GLN A N 1
ATOM 575 C CA . GLN A 1 75 ? 8.156 38.884 2.334 1.00 45.56 75 GLN A CA 1
ATOM 576 C C . GLN A 1 75 ? 8.660 39.940 3.324 1.00 45.56 75 GLN A C 1
ATOM 578 O O . GLN A 1 75 ? 9.039 39.646 4.452 1.00 45.56 75 GLN A O 1
ATOM 583 N N . GLY A 1 76 ? 8.687 41.198 2.886 1.00 37.31 76 GLY A N 1
ATOM 584 C CA . GLY A 1 76 ? 9.219 42.274 3.715 1.00 37.31 76 GLY A CA 1
ATOM 585 C C . GLY A 1 76 ? 8.819 43.683 3.317 1.00 37.31 76 GLY A C 1
ATOM 586 O O . GLY A 1 76 ? 9.637 44.566 3.491 1.00 37.31 76 GLY A O 1
ATOM 587 N N . ASP A 1 77 ? 7.603 43.913 2.816 1.00 40.31 77 ASP A N 1
ATOM 588 C CA . ASP A 1 77 ? 7.038 45.268 2.754 1.00 40.31 77 ASP A CA 1
ATOM 589 C C . ASP A 1 77 ? 5.507 45.234 2.873 1.00 40.31 77 ASP A C 1
ATOM 591 O O . ASP A 1 77 ? 4.791 45.124 1.882 1.00 40.31 77 ASP A O 1
ATOM 595 N N . ALA A 1 78 ? 5.009 45.299 4.114 1.00 32.75 78 ALA A N 1
ATOM 596 C CA . ALA A 1 78 ? 3.813 46.060 4.494 1.00 32.75 78 ALA A CA 1
ATOM 597 C C . ALA A 1 78 ? 3.536 45.969 6.011 1.00 32.75 78 ALA A C 1
ATOM 599 O O . ALA A 1 78 ? 3.107 44.944 6.529 1.00 32.75 78 ALA A O 1
ATOM 600 N N . ALA A 1 79 ? 3.677 47.128 6.658 1.00 34.53 79 ALA A N 1
ATOM 601 C CA . ALA A 1 79 ? 2.935 47.608 7.826 1.00 34.53 79 ALA A CA 1
ATOM 602 C C . ALA A 1 79 ? 3.225 47.055 9.244 1.00 34.53 79 ALA A C 1
ATOM 604 O O . ALA A 1 79 ? 2.776 45.995 9.663 1.00 34.53 79 ALA A O 1
ATOM 605 N N . SER A 1 80 ? 3.740 47.993 10.047 1.00 32.97 80 SER A N 1
ATOM 606 C CA . SER A 1 80 ? 3.196 48.417 11.349 1.00 32.97 80 SER A CA 1
ATOM 607 C C . SER A 1 80 ? 4.078 48.161 12.572 1.00 32.97 80 SER A C 1
ATOM 609 O O . SER A 1 80 ? 4.051 47.142 13.252 1.00 32.97 80 SER A O 1
ATOM 611 N N . ASN A 1 81 ? 4.827 49.219 12.857 1.00 33.34 81 ASN A N 1
ATOM 612 C CA . ASN A 1 81 ? 5.450 49.601 14.109 1.00 33.34 81 ASN A CA 1
ATOM 613 C C . ASN A 1 81 ? 4.537 49.374 15.340 1.00 33.34 81 ASN A C 1
ATOM 615 O O . ASN A 1 81 ? 3.484 50.007 15.427 1.00 33.34 81 ASN A O 1
ATOM 619 N N . ARG A 1 82 ? 4.979 48.555 16.314 1.00 31.42 82 ARG A N 1
ATOM 620 C CA . ARG A 1 82 ? 5.073 48.887 17.761 1.00 31.42 82 ARG A CA 1
ATOM 621 C C . ARG A 1 82 ? 5.504 47.680 18.626 1.00 31.42 82 ARG A C 1
ATOM 623 O O . ARG A 1 82 ? 4.744 46.746 18.820 1.00 31.42 82 ARG A O 1
ATOM 630 N N . HIS A 1 83 ? 6.698 47.833 19.210 1.00 30.25 83 HIS A N 1
ATOM 631 C CA . HIS A 1 83 ? 7.133 47.481 20.576 1.00 30.25 83 HIS A CA 1
ATOM 632 C C . HIS A 1 83 ? 7.060 46.034 21.112 1.00 30.25 83 HIS A C 1
ATOM 634 O O . HIS A 1 83 ? 5.990 45.524 21.422 1.00 30.25 83 HIS A O 1
ATOM 640 N N . GLY A 1 84 ? 8.246 45.523 21.487 1.00 26.69 84 GLY A N 1
ATOM 641 C CA . GLY A 1 84 ? 8.455 44.884 22.796 1.00 26.69 84 GLY A CA 1
ATOM 642 C C . GLY A 1 84 ? 9.327 43.624 22.815 1.00 26.69 84 GLY A C 1
ATOM 643 O O . GLY A 1 84 ? 8.794 42.554 22.582 1.00 26.69 84 GLY A O 1
ATOM 644 N N . SER A 1 85 ? 10.612 43.791 23.182 1.00 28.34 85 SER A N 1
ATOM 645 C CA . SER A 1 85 ? 11.516 42.884 23.941 1.00 28.34 85 SER A CA 1
ATOM 646 C C . SER A 1 85 ? 11.590 41.380 23.614 1.00 28.34 85 SER A C 1
ATOM 648 O O . SER A 1 85 ? 10.586 40.702 23.512 1.00 28.34 85 SER A O 1
ATOM 650 N N . ALA A 1 86 ? 12.724 40.682 23.650 1.00 26.73 86 ALA A N 1
ATOM 651 C CA . ALA A 1 86 ? 14.138 40.959 23.878 1.00 26.73 86 ALA A CA 1
ATOM 652 C C . ALA A 1 86 ? 14.873 39.597 23.752 1.00 26.73 86 ALA A C 1
ATOM 654 O O . ALA A 1 86 ? 14.253 38.546 23.902 1.00 26.73 86 ALA A O 1
ATOM 655 N N . VAL A 1 87 ? 16.201 39.658 23.608 1.00 29.98 87 VAL A N 1
ATOM 656 C CA . VAL A 1 87 ? 17.203 38.604 23.895 1.00 29.98 87 VAL A CA 1
ATOM 657 C C . VAL A 1 87 ? 17.537 37.601 22.775 1.00 29.98 87 VAL A C 1
ATOM 659 O O . VAL A 1 87 ? 16.999 36.504 22.662 1.00 29.98 87 VAL A O 1
ATOM 662 N N . THR A 1 88 ? 18.569 37.983 22.022 1.00 31.50 88 THR A N 1
ATOM 663 C CA . THR A 1 88 ? 19.605 37.143 21.390 1.00 31.50 88 THR A CA 1
ATOM 664 C C . THR A 1 88 ? 20.388 36.355 22.465 1.00 31.50 88 THR A C 1
ATOM 666 O O . THR A 1 88 ? 20.527 36.847 23.584 1.00 31.50 88 THR A O 1
ATOM 669 N N . PRO A 1 89 ? 20.988 35.191 22.149 1.00 32.56 89 PRO A N 1
ATOM 670 C CA . PRO A 1 89 ? 22.394 35.259 21.740 1.00 32.56 89 PRO A CA 1
ATOM 671 C C . PRO A 1 89 ? 22.742 34.368 20.536 1.00 32.56 89 PRO A C 1
ATOM 673 O O . PRO A 1 89 ? 22.366 33.202 20.445 1.00 32.56 89 PRO A O 1
ATOM 676 N N . GLN A 1 90 ? 23.530 34.950 19.631 1.00 30.12 90 GLN A N 1
ATOM 677 C CA . GLN A 1 90 ? 24.298 34.269 18.598 1.00 30.12 90 GLN A CA 1
ATOM 678 C C . GLN A 1 90 ? 25.453 33.504 19.246 1.00 30.12 90 GLN A C 1
ATOM 680 O O . GLN A 1 90 ? 26.170 34.093 20.051 1.00 30.12 90 GLN A O 1
ATOM 685 N N . ILE A 1 91 ? 25.721 32.276 18.791 1.00 29.31 91 ILE A N 1
ATOM 686 C CA . ILE A 1 91 ? 27.08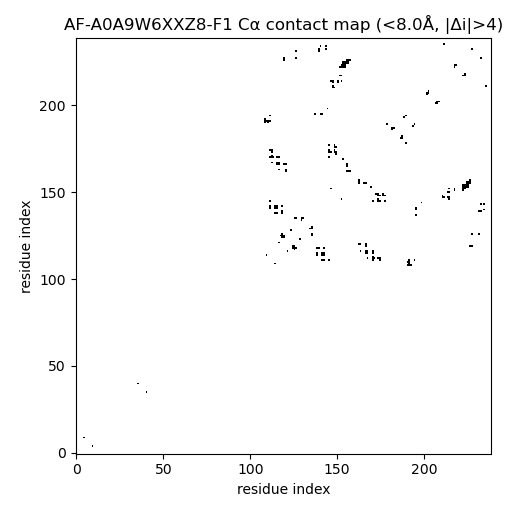7 31.734 18.722 1.00 29.31 91 ILE A CA 1
ATOM 687 C C . ILE A 1 91 ? 27.255 30.980 17.393 1.00 29.31 91 ILE A C 1
ATOM 689 O O . ILE A 1 91 ? 26.727 29.893 17.198 1.00 29.31 91 ILE A O 1
ATOM 693 N N . SER A 1 92 ? 27.965 31.655 16.486 1.00 26.98 92 SER A N 1
ATOM 694 C CA . SER A 1 92 ? 29.014 31.189 15.567 1.00 26.98 92 SER A CA 1
ATOM 695 C C . SER A 1 92 ? 28.999 29.764 14.991 1.00 26.98 92 SER A C 1
ATOM 697 O O . SER A 1 92 ? 29.242 28.774 15.675 1.00 26.98 92 SER A O 1
ATOM 699 N N . CYS A 1 93 ? 28.916 29.765 13.661 1.00 28.73 93 CYS A N 1
ATOM 700 C CA . CYS A 1 93 ? 29.502 28.895 12.642 1.00 28.73 93 CYS A CA 1
ATOM 701 C C . CYS A 1 93 ? 30.667 27.967 13.042 1.00 28.73 93 CYS A C 1
ATOM 703 O O . CYS A 1 93 ? 31.672 28.412 13.596 1.00 28.73 93 CYS A O 1
ATOM 705 N N . ALA A 1 94 ? 30.592 26.724 12.556 1.00 28.78 94 ALA A N 1
ATOM 706 C CA . ALA A 1 94 ? 31.737 25.976 12.043 1.00 28.78 94 ALA A CA 1
ATOM 707 C C . ALA A 1 94 ? 31.272 25.082 10.881 1.00 28.78 94 ALA A C 1
ATOM 709 O O . ALA A 1 94 ? 30.324 24.307 11.002 1.00 28.78 94 ALA A O 1
ATOM 710 N N . GLU A 1 95 ? 31.936 25.248 9.745 1.00 31.55 95 GLU A N 1
ATOM 711 C CA . GLU A 1 95 ? 31.713 24.576 8.472 1.00 31.55 95 GLU A CA 1
ATOM 712 C C . GLU A 1 95 ? 32.764 23.464 8.338 1.00 31.55 95 GLU A C 1
ATOM 714 O O . GLU A 1 95 ? 33.956 23.757 8.371 1.00 31.55 95 GLU A O 1
ATOM 719 N N . THR A 1 96 ? 32.359 22.198 8.184 1.00 30.94 96 THR A N 1
ATOM 720 C CA . THR A 1 96 ? 33.230 21.149 7.624 1.00 30.94 96 THR A CA 1
ATOM 721 C C . THR A 1 96 ? 32.445 20.172 6.740 1.00 30.94 96 THR A C 1
ATOM 723 O O . THR A 1 96 ? 31.532 19.458 7.146 1.00 30.94 96 THR A O 1
ATOM 726 N N . THR A 1 97 ? 32.836 20.233 5.472 1.00 41.78 97 THR A N 1
ATOM 727 C CA . THR A 1 97 ? 32.680 19.343 4.316 1.00 41.78 97 THR A CA 1
ATOM 728 C C . THR A 1 97 ? 32.336 17.857 4.553 1.00 41.78 97 THR A C 1
ATOM 730 O O . THR A 1 97 ? 33.000 17.155 5.309 1.00 41.78 97 THR A O 1
ATOM 733 N N . SER A 1 98 ? 31.369 17.323 3.781 1.00 31.52 98 SER A N 1
ATOM 734 C CA . SER A 1 98 ? 31.498 16.044 3.034 1.00 31.52 98 SER A CA 1
ATOM 735 C C . SER A 1 98 ? 30.234 15.632 2.238 1.00 31.52 98 SER A C 1
ATOM 737 O O . SER A 1 98 ? 29.132 15.559 2.772 1.00 31.52 98 SER A O 1
ATOM 739 N N . ALA A 1 99 ? 30.475 15.290 0.961 1.00 34.34 99 ALA A N 1
ATOM 740 C CA . ALA A 1 99 ? 29.724 14.424 0.030 1.00 34.34 99 ALA A CA 1
ATOM 741 C C . ALA A 1 99 ? 28.303 14.826 -0.466 1.00 34.34 99 ALA A C 1
ATOM 743 O O . ALA A 1 99 ? 27.475 15.335 0.291 1.00 34.34 99 ALA A O 1
ATOM 744 N N . PRO A 1 100 ? 27.979 14.571 -1.759 1.00 30.44 100 PRO A N 1
ATOM 745 C CA . PRO A 1 100 ? 26.748 15.043 -2.382 1.00 30.44 100 PRO A CA 1
ATOM 746 C C . PRO A 1 100 ? 25.553 14.227 -1.886 1.00 30.44 100 PRO A C 1
ATOM 748 O O . PRO A 1 100 ? 25.404 13.037 -2.171 1.00 30.44 100 PRO A O 1
ATOM 751 N N . LYS A 1 101 ? 24.673 14.896 -1.142 1.00 36.91 101 LYS A N 1
ATOM 752 C CA . LYS A 1 101 ? 23.375 14.368 -0.728 1.00 36.91 101 LYS A CA 1
ATOM 753 C C . LYS A 1 101 ? 22.476 14.274 -1.958 1.00 36.91 101 LYS A C 1
ATOM 755 O O . LYS A 1 101 ? 21.837 15.241 -2.360 1.00 36.91 101 LYS A O 1
ATOM 760 N N . SER A 1 102 ? 22.435 13.091 -2.560 1.00 46.62 102 SER A N 1
ATOM 761 C CA . SER A 1 102 ? 21.335 12.708 -3.436 1.00 46.62 102 SER A CA 1
ATOM 762 C C . SER A 1 102 ? 20.034 12.688 -2.624 1.00 46.62 102 SER A C 1
ATOM 764 O O . SER A 1 102 ? 19.960 12.047 -1.576 1.00 46.62 102 SER A O 1
ATOM 766 N N . CYS A 1 103 ? 19.019 13.367 -3.166 1.00 46.19 103 CYS A N 1
ATOM 767 C CA . CYS A 1 103 ? 17.607 13.378 -2.772 1.00 46.19 103 CYS A CA 1
ATOM 768 C C . CYS A 1 103 ? 17.189 14.262 -1.572 1.00 46.19 103 CYS A C 1
ATOM 770 O O . CYS A 1 103 ? 17.090 13.800 -0.438 1.00 46.19 103 CYS A O 1
ATOM 772 N N . GLY A 1 104 ? 16.743 15.487 -1.878 1.00 37.81 104 GLY A N 1
ATOM 773 C CA . GLY A 1 104 ? 15.794 16.270 -1.068 1.00 37.81 104 GLY A CA 1
ATOM 774 C C . GLY A 1 104 ? 15.872 17.774 -1.379 1.00 37.81 104 GLY A C 1
ATOM 775 O O . GLY A 1 104 ? 16.964 18.264 -1.603 1.00 37.81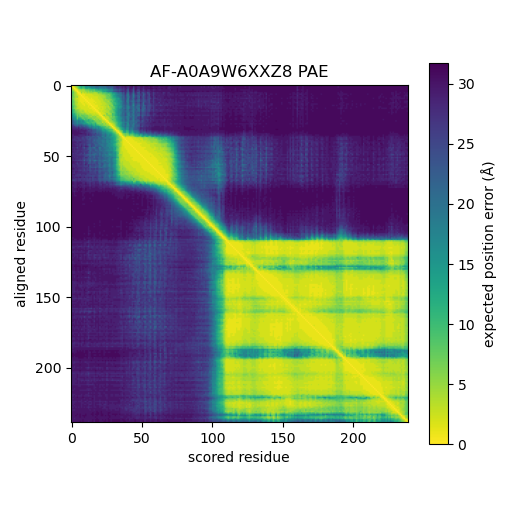 104 GLY A O 1
ATOM 776 N N . SER A 1 105 ? 14.821 18.598 -1.418 1.00 45.38 105 SER A N 1
ATOM 777 C CA . SER A 1 105 ? 13.431 18.424 -0.996 1.00 45.38 105 SER A CA 1
ATOM 778 C C . SER A 1 105 ? 12.614 19.670 -1.385 1.00 45.38 105 SER A C 1
ATOM 780 O O . SER A 1 105 ? 12.785 20.706 -0.760 1.00 45.38 105 SER A O 1
ATOM 782 N N . LYS A 1 106 ? 11.666 19.553 -2.323 1.00 35.59 106 LYS A N 1
ATOM 783 C CA . LYS A 1 106 ? 10.352 20.244 -2.270 1.00 35.59 106 LYS A CA 1
ATOM 784 C C . LYS A 1 106 ? 9.252 19.368 -2.895 1.00 35.59 106 LYS A C 1
ATOM 786 O O . LYS A 1 106 ? 8.333 19.855 -3.540 1.00 35.59 106 LYS A O 1
ATOM 791 N N . ALA A 1 107 ? 9.346 18.047 -2.737 1.00 42.59 107 ALA A N 1
ATOM 792 C CA . ALA A 1 107 ? 8.209 17.187 -3.042 1.00 42.59 107 ALA A CA 1
ATOM 793 C C . ALA A 1 107 ? 7.232 17.274 -1.864 1.00 42.59 107 ALA A C 1
ATOM 795 O O . ALA A 1 107 ? 7.631 17.038 -0.721 1.00 42.59 107 ALA A O 1
ATOM 796 N N . LEU A 1 108 ? 5.977 17.622 -2.156 1.00 40.56 108 LEU A N 1
ATOM 797 C CA . LEU A 1 108 ? 4.825 17.483 -1.264 1.00 40.56 108 LEU A CA 1
ATOM 798 C C . LEU A 1 108 ? 4.965 16.195 -0.421 1.00 40.56 108 LEU A C 1
ATOM 800 O O . LEU A 1 108 ? 5.409 15.181 -0.976 1.00 40.56 108 LEU A O 1
ATOM 804 N N . PRO A 1 109 ? 4.636 16.186 0.889 1.00 53.03 109 PRO A N 1
ATOM 805 C CA . PRO A 1 109 ? 4.704 14.961 1.680 1.00 53.03 109 PRO A CA 1
ATOM 806 C C . PRO A 1 109 ? 3.922 13.864 0.958 1.00 53.03 109 PRO A C 1
ATOM 808 O O . PRO A 1 109 ? 2.709 13.974 0.802 1.00 53.03 109 PRO A O 1
ATOM 811 N N . LYS A 1 110 ? 4.633 12.841 0.464 1.00 72.69 110 LYS A N 1
ATOM 812 C CA . LYS A 1 110 ? 4.023 11.773 -0.330 1.00 72.69 110 LYS A CA 1
ATOM 813 C C . LYS A 1 110 ? 2.924 11.124 0.506 1.00 72.69 110 LYS A C 1
ATOM 815 O O . LYS A 1 110 ? 3.192 10.671 1.622 1.00 72.69 110 LYS A O 1
ATOM 820 N N . GLY A 1 111 ? 1.698 11.145 -0.013 1.00 88.62 111 GLY A N 1
ATOM 821 C CA . GLY A 1 111 ? 0.560 10.486 0.616 1.00 88.62 111 GLY A CA 1
ATOM 822 C C . GLY A 1 111 ? 0.797 8.975 0.737 1.00 88.62 111 GLY A C 1
ATOM 823 O O . GLY A 1 111 ? 1.638 8.426 0.013 1.00 88.62 111 GLY A O 1
ATOM 824 N N . PRO A 1 112 ? 0.098 8.290 1.653 1.00 92.94 112 PRO A N 1
ATOM 825 C CA . PRO A 1 112 ? 0.113 6.832 1.758 1.00 92.94 112 PRO A CA 1
ATOM 826 C C . PRO A 1 112 ? 0.009 6.097 0.410 1.00 92.94 112 PRO A C 1
ATOM 828 O O . PRO A 1 112 ? 0.810 5.198 0.164 1.00 92.94 112 PRO A O 1
ATOM 831 N N . ALA A 1 113 ? -0.873 6.516 -0.504 1.00 94.62 113 ALA A N 1
ATOM 832 C CA . ALA A 1 113 ? -1.024 5.891 -1.824 1.00 94.62 113 ALA A CA 1
ATOM 833 C C . ALA A 1 113 ? 0.243 6.009 -2.688 1.00 94.62 113 ALA A C 1
ATOM 835 O O . ALA A 1 113 ? 0.647 5.052 -3.348 1.00 94.62 113 ALA A O 1
ATOM 836 N N . ALA A 1 114 ? 0.934 7.149 -2.637 1.00 93.25 114 ALA A N 1
ATOM 837 C CA . ALA A 1 114 ? 2.207 7.324 -3.335 1.00 93.25 114 ALA A CA 1
ATOM 838 C C . ALA A 1 114 ? 3.317 6.448 -2.727 1.00 93.25 114 ALA A C 1
ATOM 840 O O . ALA A 1 114 ? 4.142 5.895 -3.452 1.00 93.25 114 ALA A O 1
ATOM 841 N N . ILE A 1 115 ? 3.322 6.283 -1.399 1.00 93.81 115 ILE A N 1
ATOM 842 C CA . ILE A 1 115 ? 4.240 5.368 -0.707 1.00 93.81 115 ILE A CA 1
ATOM 843 C C . ILE A 1 115 ? 3.956 3.912 -1.104 1.00 93.81 115 ILE A C 1
ATOM 845 O O . ILE A 1 115 ? 4.900 3.169 -1.368 1.00 93.81 115 ILE A O 1
ATOM 849 N N . TRP A 1 116 ? 2.682 3.518 -1.184 1.00 95.62 116 TRP A N 1
ATOM 850 C CA . TRP A 1 116 ? 2.251 2.204 -1.668 1.00 95.62 116 TRP A CA 1
ATOM 851 C C . TRP A 1 116 ? 2.722 1.947 -3.098 1.00 95.62 116 TRP A C 1
ATOM 853 O O . TRP A 1 116 ? 3.363 0.929 -3.365 1.00 95.62 116 TRP A O 1
ATOM 863 N N . PHE A 1 117 ? 2.477 2.901 -3.998 1.00 95.38 117 PHE A N 1
ATOM 864 C CA . PHE A 1 117 ? 2.907 2.801 -5.386 1.00 95.38 117 PHE A CA 1
ATOM 865 C C . PHE A 1 117 ? 4.426 2.690 -5.503 1.00 95.38 117 PHE A C 1
ATOM 867 O O . PHE A 1 117 ? 4.929 1.804 -6.183 1.00 95.38 117 PHE A O 1
ATOM 874 N N . GLU A 1 118 ? 5.189 3.528 -4.801 1.00 94.19 118 GLU A N 1
ATOM 875 C CA . GLU A 1 118 ? 6.651 3.428 -4.826 1.00 94.19 118 GLU A CA 1
ATOM 876 C C . GLU A 1 118 ? 7.165 2.119 -4.252 1.00 94.19 118 GLU A C 1
ATOM 878 O O . GLU A 1 118 ? 8.151 1.588 -4.755 1.00 94.19 118 GLU A O 1
ATOM 883 N N . TRP A 1 119 ? 6.523 1.604 -3.206 1.00 94.81 119 TRP A N 1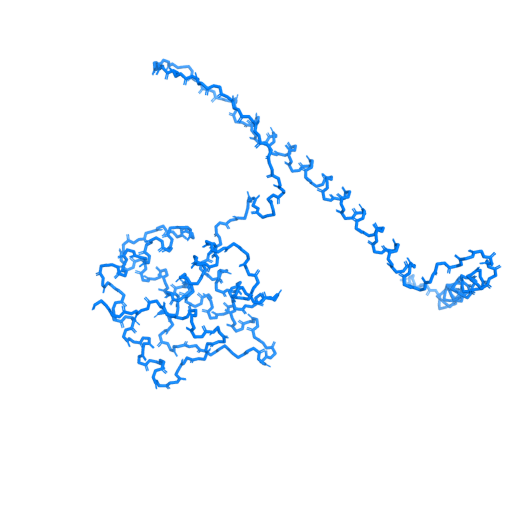
ATOM 884 C CA . TRP A 1 119 ? 6.905 0.332 -2.619 1.00 94.81 119 TRP A CA 1
ATOM 885 C C . TRP A 1 119 ? 6.767 -0.802 -3.631 1.00 94.81 119 TRP A C 1
ATOM 887 O O . TRP A 1 119 ? 7.723 -1.550 -3.821 1.00 94.81 119 TRP A O 1
ATOM 897 N N . TYR A 1 120 ? 5.619 -0.880 -4.306 1.00 95.19 120 TYR A N 1
ATOM 898 C CA . TYR A 1 120 ? 5.264 -1.998 -5.172 1.00 95.19 120 TYR A CA 1
ATOM 899 C C . TYR A 1 120 ? 5.665 -1.826 -6.632 1.00 95.19 120 TYR A C 1
ATOM 901 O O . TYR A 1 120 ? 6.228 -2.752 -7.191 1.00 95.19 120 TYR A O 1
ATOM 909 N N . ALA A 1 121 ? 5.425 -0.675 -7.258 1.00 93.25 121 ALA A N 1
ATOM 910 C CA . ALA A 1 121 ? 5.576 -0.487 -8.702 1.00 93.25 121 ALA A CA 1
ATOM 911 C C . ALA A 1 121 ? 6.965 -0.009 -9.141 1.00 93.25 121 ALA A C 1
ATOM 913 O O . ALA A 1 121 ? 7.328 -0.184 -10.303 1.00 93.25 121 ALA A O 1
ATOM 914 N N . LYS A 1 122 ? 7.770 0.571 -8.243 1.00 90.00 122 LYS A N 1
ATOM 915 C CA . LYS A 1 122 ? 9.079 1.115 -8.623 1.00 90.00 122 LYS A CA 1
ATOM 916 C C . LYS A 1 122 ? 10.053 0.011 -9.051 1.00 90.00 122 LYS A C 1
ATOM 918 O O . LYS A 1 122 ? 10.161 -1.013 -8.378 1.00 90.00 122 LYS A O 1
ATOM 923 N N . THR A 1 123 ? 10.803 0.274 -10.122 1.00 86.06 123 THR A N 1
ATOM 924 C CA . THR A 1 123 ? 11.882 -0.590 -10.620 1.00 86.06 123 THR A CA 1
ATOM 925 C C . THR A 1 123 ? 13.220 0.151 -10.530 1.00 86.06 123 THR A C 1
ATOM 927 O O . THR A 1 123 ? 13.326 1.257 -11.063 1.00 86.06 123 THR A O 1
ATOM 930 N N . PRO A 1 124 ? 14.245 -0.410 -9.865 1.00 85.44 124 PRO A N 1
ATOM 931 C CA . PRO A 1 124 ? 14.213 -1.639 -9.065 1.00 85.44 124 PRO A CA 1
ATOM 932 C C . PRO A 1 124 ? 13.354 -1.491 -7.794 1.00 85.44 124 PRO A C 1
ATOM 934 O O . PRO A 1 124 ? 13.117 -0.370 -7.327 1.00 85.44 124 PRO A O 1
ATOM 937 N N . ARG A 1 125 ? 12.875 -2.617 -7.239 1.00 88.12 125 ARG A N 1
ATOM 938 C CA . ARG A 1 125 ? 11.941 -2.613 -6.099 1.00 88.12 125 ARG A CA 1
ATOM 939 C C . ARG A 1 125 ? 12.543 -1.895 -4.892 1.00 88.12 125 ARG A C 1
ATOM 941 O O . ARG A 1 125 ? 13.734 -2.013 -4.588 1.00 88.12 125 ARG A O 1
ATOM 948 N N . MET A 1 126 ? 11.704 -1.170 -4.150 1.00 87.19 126 MET A N 1
ATOM 949 C CA . MET A 1 126 ? 12.152 -0.381 -2.992 1.00 87.19 126 MET A CA 1
ATOM 950 C C . MET A 1 126 ? 12.754 -1.241 -1.876 1.00 87.19 126 MET A C 1
ATOM 952 O O . MET A 1 126 ? 13.639 -0.778 -1.148 1.00 87.19 126 MET A O 1
ATOM 956 N N . TRP A 1 127 ? 12.303 -2.489 -1.737 1.00 86.56 127 TRP A N 1
ATOM 957 C CA . TRP A 1 127 ? 12.881 -3.420 -0.773 1.00 86.56 127 TRP A CA 1
ATOM 958 C C . TRP A 1 127 ? 14.233 -4.003 -1.207 1.00 86.56 127 TRP A C 1
ATOM 960 O O . TRP A 1 127 ? 14.951 -4.482 -0.331 1.00 86.56 127 TRP A O 1
ATOM 970 N N . ASP A 1 128 ? 14.632 -3.866 -2.472 1.00 84.56 128 ASP A N 1
ATOM 971 C CA . ASP A 1 128 ? 15.916 -4.362 -2.979 1.00 84.56 128 ASP A CA 1
ATOM 972 C C . ASP A 1 128 ? 16.999 -3.271 -2.973 1.00 84.56 128 ASP A C 1
ATOM 974 O O . ASP A 1 128 ? 18.119 -3.519 -2.537 1.00 84.56 128 ASP A O 1
ATOM 978 N N . VAL A 1 129 ? 16.669 -2.038 -3.386 1.00 77.38 129 VAL A N 1
ATOM 979 C CA . VAL A 1 129 ? 17.695 -1.038 -3.776 1.00 77.38 129 VAL A CA 1
ATOM 980 C C . VAL A 1 129 ? 17.713 0.239 -2.918 1.00 77.38 129 VAL A C 1
ATOM 982 O O . VAL A 1 129 ? 18.560 1.111 -3.098 1.00 77.38 129 VAL A O 1
ATOM 985 N N . CYS A 1 130 ? 16.817 0.396 -1.937 1.00 77.69 130 CYS A N 1
ATOM 986 C CA . CYS A 1 130 ? 16.804 1.619 -1.123 1.00 77.69 130 CYS A CA 1
ATOM 987 C C . CYS A 1 130 ? 17.971 1.668 -0.112 1.00 77.69 130 CYS A C 1
ATOM 989 O O . CYS A 1 130 ? 17.958 0.948 0.889 1.00 77.69 130 CYS A O 1
ATOM 991 N N . SER A 1 131 ? 18.945 2.555 -0.364 1.00 77.75 131 SER A N 1
ATOM 992 C CA . SER A 1 131 ? 20.111 2.822 0.498 1.00 77.75 131 SER A CA 1
ATOM 993 C C . SER A 1 131 ? 19.756 3.563 1.791 1.00 77.75 131 SER A C 1
ATOM 995 O O . SER A 1 131 ? 20.366 3.334 2.836 1.00 77.75 131 SER A O 1
ATOM 997 N N . ASP A 1 132 ? 18.730 4.414 1.752 1.00 87.81 132 ASP A N 1
ATOM 998 C CA . ASP A 1 132 ? 18.201 5.082 2.936 1.00 87.81 132 ASP A CA 1
ATOM 999 C C . ASP A 1 132 ? 17.356 4.103 3.765 1.00 87.81 132 ASP A C 1
ATOM 1001 O O . ASP A 1 132 ? 16.157 3.892 3.541 1.00 87.81 132 ASP A O 1
ATOM 1005 N N . ARG A 1 133 ? 18.001 3.508 4.771 1.00 86.06 133 ARG A N 1
ATOM 1006 C CA . ARG A 1 133 ? 17.377 2.553 5.691 1.00 86.06 133 ARG A CA 1
ATOM 1007 C C . ARG A 1 133 ? 16.208 3.165 6.469 1.00 86.06 133 ARG A C 1
ATOM 1009 O O . ARG A 1 133 ? 15.244 2.452 6.760 1.00 86.06 133 ARG A O 1
ATOM 1016 N N . GLN A 1 134 ? 16.262 4.456 6.800 1.00 87.25 134 GLN A N 1
ATOM 1017 C CA . GLN A 1 134 ? 15.201 5.128 7.549 1.00 87.25 134 GLN A CA 1
ATOM 1018 C C . GLN A 1 134 ? 13.964 5.321 6.673 1.00 87.25 134 GLN A C 1
ATOM 1020 O O . GLN A 1 134 ? 12.859 4.969 7.093 1.00 87.25 134 GLN A O 1
ATOM 1025 N N . LYS A 1 135 ? 14.146 5.793 5.436 1.00 87.62 135 LYS A N 1
ATOM 1026 C CA . LYS A 1 135 ? 13.068 5.899 4.448 1.00 87.62 135 LYS A CA 1
ATOM 1027 C C . LYS A 1 135 ? 12.472 4.536 4.118 1.00 87.62 135 LYS A C 1
ATOM 1029 O O . LYS A 1 135 ? 11.252 4.385 4.178 1.00 87.62 135 LYS A O 1
ATOM 1034 N N . LYS A 1 136 ? 13.311 3.532 3.842 1.00 89.44 136 LYS A N 1
ATOM 1035 C CA . LYS A 1 136 ? 12.876 2.149 3.582 1.00 89.44 136 LYS A CA 1
ATOM 1036 C C . LYS A 1 136 ? 12.029 1.611 4.732 1.00 89.44 136 LYS A C 1
ATOM 1038 O O . LYS A 1 136 ? 10.958 1.060 4.501 1.00 89.44 136 LYS A O 1
ATOM 1043 N N . SER A 1 137 ? 12.480 1.812 5.972 1.00 88.75 137 SER A N 1
ATOM 1044 C CA . SER A 1 137 ? 11.733 1.416 7.166 1.00 88.75 137 SER A CA 1
ATOM 1045 C C . SER A 1 137 ? 10.394 2.150 7.270 1.00 88.75 137 SER A C 1
ATOM 1047 O O . SER A 1 137 ? 9.359 1.513 7.451 1.00 88.75 137 SER A O 1
ATOM 1049 N N . ALA A 1 138 ? 10.376 3.475 7.096 1.00 89.81 138 ALA A N 1
ATOM 1050 C CA . ALA A 1 138 ? 9.144 4.258 7.133 1.00 89.81 138 ALA A CA 1
ATOM 1051 C C . ALA A 1 138 ? 8.131 3.794 6.075 1.00 89.81 138 ALA A C 1
ATOM 1053 O O . ALA A 1 138 ? 6.965 3.603 6.407 1.00 89.81 138 ALA A O 1
ATOM 1054 N N . TYR A 1 139 ? 8.578 3.544 4.841 1.00 91.88 139 TYR A N 1
ATOM 1055 C CA . TYR A 1 139 ? 7.722 3.071 3.749 1.00 91.88 139 TYR A CA 1
ATOM 1056 C C . TYR A 1 139 ? 7.180 1.677 4.050 1.00 91.88 139 TYR A C 1
ATOM 1058 O O . TYR A 1 139 ? 5.969 1.482 4.000 1.00 91.88 139 TYR A O 1
ATOM 1066 N N . LYS A 1 140 ? 8.049 0.751 4.478 1.00 92.25 140 LYS A N 1
ATOM 1067 C CA . LYS A 1 140 ? 7.652 -0.586 4.940 1.00 92.25 140 LYS A CA 1
ATOM 1068 C C . LYS A 1 140 ? 6.550 -0.501 5.996 1.00 92.25 140 LYS A C 1
ATOM 1070 O O . LYS A 1 140 ? 5.542 -1.195 5.910 1.00 92.25 140 LYS A O 1
ATOM 1075 N N . HIS A 1 141 ? 6.737 0.365 6.995 1.00 91.94 141 HIS A N 1
ATOM 1076 C CA . HIS A 1 141 ? 5.758 0.548 8.058 1.00 91.94 141 HIS A CA 1
ATOM 1077 C C . HIS A 1 141 ? 4.425 1.085 7.546 1.00 91.94 141 HIS A C 1
ATOM 1079 O O . HIS A 1 141 ? 3.389 0.509 7.864 1.00 91.94 141 HIS A O 1
ATOM 1085 N N . THR A 1 142 ? 4.447 2.149 6.745 1.00 93.25 142 THR A N 1
ATOM 1086 C CA . THR A 1 142 ? 3.232 2.722 6.158 1.00 93.25 142 THR A CA 1
ATOM 1087 C C . THR A 1 142 ? 2.482 1.691 5.320 1.00 93.25 142 THR A C 1
ATOM 1089 O O . THR A 1 142 ? 1.292 1.494 5.542 1.00 93.25 142 THR A O 1
ATOM 1092 N N . VAL A 1 143 ? 3.173 0.978 4.426 1.00 94.69 143 VAL A N 1
ATOM 1093 C CA . VAL A 1 143 ? 2.559 -0.019 3.537 1.00 94.69 143 VAL A CA 1
ATOM 1094 C C . VAL A 1 143 ? 1.922 -1.157 4.316 1.00 94.69 143 VAL A C 1
ATOM 1096 O O . VAL A 1 143 ? 0.778 -1.507 4.059 1.00 94.69 143 VAL A O 1
ATOM 1099 N N . ASN A 1 144 ? 2.611 -1.710 5.310 1.00 94.75 144 ASN A N 1
ATOM 1100 C CA . ASN A 1 144 ? 2.033 -2.785 6.109 1.00 94.75 144 ASN A CA 1
ATOM 1101 C C . ASN A 1 144 ? 0.787 -2.333 6.875 1.00 94.75 144 ASN A C 1
ATOM 1103 O O . ASN A 1 144 ? -0.184 -3.079 6.907 1.00 94.75 144 ASN A O 1
ATOM 1107 N N . TYR A 1 145 ? 0.765 -1.117 7.430 1.00 94.88 145 TYR A N 1
ATOM 1108 C CA . TYR A 1 145 ? -0.470 -0.583 8.009 1.00 94.88 145 TYR A CA 1
ATOM 1109 C C . TYR A 1 145 ? -1.571 -0.409 6.959 1.00 94.88 145 TYR A C 1
ATOM 1111 O O . TYR A 1 145 ? -2.713 -0.743 7.247 1.00 94.88 145 TYR A O 1
ATOM 1119 N N . MET A 1 146 ? -1.253 0.059 5.747 1.00 95.56 146 MET A N 1
ATOM 1120 C CA . MET A 1 146 ? -2.238 0.209 4.666 1.00 95.56 146 MET A CA 1
ATOM 1121 C C . MET A 1 146 ? -2.925 -1.111 4.302 1.00 95.56 146 MET A C 1
ATOM 1123 O O . MET A 1 146 ? -4.129 -1.114 4.068 1.00 95.56 146 MET A O 1
ATOM 1127 N N . LYS A 1 147 ? -2.208 -2.243 4.350 1.00 95.50 147 LYS A N 1
ATOM 1128 C CA . LYS A 1 147 ? -2.787 -3.578 4.096 1.00 95.50 147 LYS A CA 1
ATOM 1129 C C . LYS A 1 147 ? -3.964 -3.917 5.013 1.00 95.50 147 LYS A C 1
ATOM 1131 O O . LYS A 1 147 ? -4.852 -4.670 4.623 1.00 95.50 147 LYS A O 1
ATOM 1136 N N . LEU A 1 148 ? -3.986 -3.364 6.228 1.00 95.38 148 LEU A N 1
ATOM 1137 C CA . LEU A 1 148 ? -5.068 -3.584 7.188 1.00 95.38 148 LEU A CA 1
ATOM 1138 C C . LEU A 1 148 ? -6.400 -2.981 6.725 1.00 95.38 148 LEU A C 1
ATOM 1140 O O . LEU A 1 148 ? -7.458 -3.493 7.086 1.00 95.38 148 LEU A O 1
ATOM 1144 N N . PHE A 1 149 ? -6.340 -1.918 5.921 1.00 95.81 149 PHE A N 1
ATOM 1145 C CA . PHE A 1 149 ? -7.493 -1.146 5.461 1.00 95.81 149 PHE A CA 1
ATOM 1146 C C . PHE A 1 149 ? -8.090 -1.666 4.149 1.00 95.81 149 PHE A C 1
ATOM 1148 O O . PHE A 1 149 ? -8.966 -1.024 3.579 1.00 95.81 149 PHE A O 1
ATOM 1155 N N . LEU A 1 150 ? -7.648 -2.837 3.686 1.00 95.38 150 LEU A N 1
ATOM 1156 C CA . LEU A 1 150 ? -8.198 -3.533 2.528 1.00 95.38 150 LEU A CA 1
ATOM 1157 C C . LEU A 1 150 ? -9.121 -4.658 3.026 1.00 95.38 150 LEU A C 1
ATOM 1159 O O . LEU A 1 150 ? -8.640 -5.750 3.355 1.00 95.38 150 LEU A O 1
ATOM 1163 N N . PRO A 1 151 ? -10.442 -4.410 3.154 1.00 90.69 151 PRO A N 1
ATOM 1164 C CA . PRO A 1 151 ? -11.367 -5.342 3.802 1.00 90.69 151 PRO A CA 1
ATOM 1165 C C . PRO A 1 151 ? -11.504 -6.662 3.039 1.00 90.69 151 PRO A C 1
ATOM 1167 O O . PRO A 1 151 ? -11.681 -7.704 3.668 1.00 90.69 151 PRO A O 1
ATOM 1170 N N . ASN A 1 152 ? -11.344 -6.612 1.715 1.00 90.81 152 ASN A N 1
ATOM 1171 C CA . ASN A 1 152 ? -11.412 -7.761 0.813 1.00 90.81 152 ASN A CA 1
ATOM 1172 C C . ASN A 1 152 ? -10.035 -8.385 0.533 1.00 90.81 152 ASN A C 1
ATOM 1174 O O . ASN A 1 152 ? -9.938 -9.321 -0.251 1.00 90.81 152 ASN A O 1
ATOM 1178 N N . GLY A 1 153 ? -8.970 -7.881 1.168 1.00 92.19 153 GLY A N 1
ATOM 1179 C CA . GLY A 1 153 ? -7.602 -8.255 0.823 1.00 92.19 153 GLY A CA 1
ATOM 1180 C C . GLY A 1 153 ? -7.137 -7.599 -0.476 1.00 92.19 153 GLY A C 1
ATOM 1181 O O . GLY A 1 153 ? -7.671 -6.568 -0.885 1.00 92.19 153 GLY A O 1
ATOM 1182 N N . PHE A 1 154 ? -6.092 -8.154 -1.082 1.00 94.38 154 PHE A N 1
ATOM 1183 C CA . PHE A 1 154 ? -5.545 -7.659 -2.342 1.00 94.38 154 PHE A CA 1
ATOM 1184 C C . PHE A 1 154 ? -4.728 -8.729 -3.047 1.00 94.38 154 PHE A C 1
ATOM 1186 O O . PHE A 1 154 ? -4.113 -9.581 -2.410 1.00 94.38 154 PHE A O 1
ATOM 1193 N N . GLU A 1 155 ? -4.650 -8.620 -4.364 1.00 94.75 155 GLU A N 1
ATOM 1194 C CA . GLU A 1 155 ? -3.814 -9.472 -5.191 1.00 94.75 155 GLU A CA 1
ATOM 1195 C C . GLU A 1 155 ? -2.929 -8.588 -6.060 1.00 94.75 155 GLU A C 1
ATOM 1197 O O . GLU A 1 155 ? -3.429 -7.772 -6.826 1.00 94.75 155 GLU A O 1
ATOM 1202 N N . LEU A 1 156 ? -1.613 -8.692 -5.888 1.00 94.56 156 LEU A N 1
ATOM 1203 C CA . LEU A 1 156 ? -0.630 -7.945 -6.663 1.00 94.56 156 LEU A CA 1
ATOM 1204 C C . LEU A 1 156 ? 0.343 -8.930 -7.320 1.00 94.56 156 LEU A C 1
ATOM 1206 O O . LEU A 1 156 ? 1.379 -9.251 -6.744 1.00 94.56 156 LEU A O 1
ATOM 1210 N N . ASP A 1 157 ? 0.028 -9.385 -8.532 1.00 93.06 157 ASP A N 1
ATOM 1211 C CA . ASP A 1 157 ? 0.920 -10.230 -9.335 1.00 93.06 157 ASP A CA 1
ATOM 1212 C C . ASP A 1 157 ? 1.752 -9.374 -10.311 1.00 93.06 157 ASP A C 1
ATOM 1214 O O . ASP A 1 157 ? 1.187 -8.778 -11.226 1.00 93.06 157 ASP A O 1
ATOM 1218 N N . PRO A 1 158 ? 3.089 -9.300 -10.162 1.00 92.31 158 PRO A N 1
ATOM 1219 C CA . PRO A 1 158 ? 3.966 -8.581 -11.089 1.00 92.31 158 PRO A CA 1
ATOM 1220 C C . PRO A 1 158 ? 3.928 -9.067 -12.543 1.00 92.31 158 PRO A C 1
ATOM 1222 O O . PRO A 1 158 ? 4.450 -8.369 -13.409 1.00 92.31 158 PRO A O 1
ATOM 1225 N N . SER A 1 159 ? 3.380 -10.255 -12.800 1.00 92.50 159 SER A N 1
ATOM 1226 C CA . SER A 1 159 ? 3.343 -10.888 -14.123 1.00 92.50 159 SER A CA 1
ATOM 1227 C C . SER A 1 159 ? 2.215 -10.356 -15.010 1.00 92.50 159 SER A C 1
ATOM 1229 O O . SER A 1 159 ? 2.245 -10.560 -16.224 1.00 92.50 159 SER A O 1
ATOM 1231 N N . VAL A 1 160 ? 1.215 -9.685 -14.428 1.00 92.62 160 VAL A N 1
ATOM 1232 C CA . VAL A 1 160 ? 0.079 -9.147 -15.186 1.00 92.62 160 VAL A CA 1
ATOM 1233 C C . VAL A 1 160 ? 0.474 -7.851 -15.907 1.00 92.62 160 VAL A C 1
ATOM 1235 O O . VAL A 1 160 ? 1.190 -7.025 -15.333 1.00 92.62 160 VAL A O 1
ATOM 1238 N N . PRO A 1 161 ? -0.001 -7.625 -17.147 1.00 91.00 161 PRO A N 1
ATOM 1239 C CA . PRO A 1 161 ? 0.350 -6.429 -17.919 1.00 91.00 161 PRO A CA 1
ATOM 1240 C C . PRO A 1 161 ? -0.086 -5.130 -17.223 1.00 91.00 161 PRO A C 1
ATOM 1242 O O . PRO A 1 161 ? 0.638 -4.137 -17.263 1.00 91.00 161 PRO A O 1
ATOM 1245 N N . ASP A 1 162 ? -1.202 -5.170 -16.491 1.00 93.88 162 ASP A N 1
ATOM 1246 C CA . ASP A 1 162 ? -1.795 -4.007 -15.818 1.00 93.88 162 ASP A CA 1
ATOM 1247 C C . ASP A 1 162 ? -1.332 -3.864 -14.354 1.00 93.88 162 ASP A C 1
ATOM 1249 O O . ASP A 1 162 ? -2.020 -3.274 -13.517 1.00 93.88 162 ASP A O 1
ATOM 1253 N N . TYR A 1 163 ? -0.162 -4.418 -14.004 1.00 95.06 163 TYR A N 1
ATOM 1254 C CA . TYR A 1 163 ? 0.349 -4.422 -12.629 1.00 95.06 163 TYR A CA 1
ATOM 1255 C C . TYR A 1 163 ? 0.419 -3.016 -12.018 1.00 95.06 163 TYR A C 1
ATOM 1257 O O . TYR A 1 163 ? 0.030 -2.812 -10.868 1.00 95.06 163 TYR A O 1
ATOM 1265 N N . GLY A 1 164 ? 0.903 -2.034 -12.785 1.00 94.56 164 GLY A N 1
ATOM 1266 C CA . GLY A 1 164 ? 1.026 -0.651 -12.320 1.00 94.56 164 GLY A CA 1
ATOM 1267 C C . GLY A 1 164 ? -0.323 -0.037 -11.940 1.00 94.56 164 GLY A C 1
ATOM 1268 O O . GLY A 1 164 ? -0.442 0.572 -10.874 1.00 94.56 164 GLY A O 1
ATOM 1269 N N . ASP A 1 165 ? -1.345 -0.260 -12.766 1.00 95.19 165 ASP A N 1
ATOM 1270 C CA . ASP A 1 165 ? -2.699 0.253 -12.540 1.00 95.19 165 ASP A CA 1
ATOM 1271 C C . ASP A 1 165 ? -3.375 -0.448 -11.363 1.00 95.19 165 ASP A C 1
ATOM 1273 O O . ASP A 1 165 ? -4.051 0.190 -10.550 1.00 95.19 165 ASP A O 1
ATOM 1277 N N . LEU A 1 166 ? -3.136 -1.753 -11.214 1.00 96.25 166 LEU A N 1
ATOM 1278 C CA . LEU A 1 166 ? -3.609 -2.524 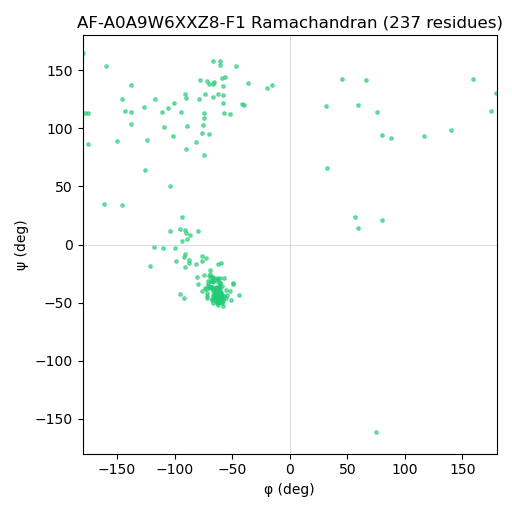-10.072 1.00 96.25 166 LEU A CA 1
ATOM 1279 C C . LEU A 1 166 ? -3.001 -2.005 -8.763 1.00 96.25 166 LEU A C 1
ATOM 1281 O O . LEU A 1 166 ? -3.735 -1.698 -7.823 1.00 96.25 166 LEU A O 1
ATOM 1285 N N . VAL A 1 167 ? -1.677 -1.816 -8.724 1.00 96.56 167 VAL A N 1
ATOM 1286 C CA . VAL A 1 167 ? -0.973 -1.224 -7.577 1.00 96.56 167 VAL A CA 1
ATOM 1287 C C . VAL A 1 167 ? -1.525 0.163 -7.250 1.00 96.56 167 VAL A C 1
ATOM 1289 O O . VAL A 1 167 ? -1.746 0.466 -6.075 1.00 96.56 167 VAL A O 1
ATOM 1292 N N . LEU A 1 168 ? -1.752 1.002 -8.265 1.00 96.00 168 LEU A N 1
ATOM 1293 C CA . LEU A 1 168 ? -2.279 2.352 -8.091 1.00 96.00 168 LEU A CA 1
ATOM 1294 C C . LEU A 1 168 ? -3.688 2.330 -7.483 1.00 96.00 168 LEU A C 1
ATOM 1296 O O . LEU A 1 168 ? -3.920 2.976 -6.460 1.00 96.00 168 LEU A O 1
ATOM 1300 N N . ARG A 1 169 ? -4.612 1.555 -8.064 1.00 96.56 169 ARG A N 1
ATOM 1301 C CA . ARG A 1 169 ? -6.002 1.451 -7.595 1.00 96.56 169 ARG A CA 1
ATOM 1302 C C . ARG A 1 169 ? -6.080 0.917 -6.167 1.00 96.56 169 ARG A C 1
ATOM 1304 O O . ARG A 1 169 ? -6.759 1.517 -5.337 1.00 96.56 169 ARG A O 1
ATOM 1311 N N . THR A 1 170 ? -5.351 -0.157 -5.862 1.00 97.25 170 THR A N 1
ATOM 1312 C CA . THR A 1 170 ? -5.304 -0.729 -4.508 1.00 97.25 170 THR A CA 1
ATOM 1313 C C . THR A 1 170 ? -4.703 0.255 -3.503 1.00 97.25 170 THR A C 1
ATOM 1315 O O . THR A 1 170 ? -5.195 0.372 -2.382 1.00 97.25 170 THR A O 1
ATOM 1318 N N . GLY A 1 171 ? -3.671 1.008 -3.897 1.00 96.81 171 GLY A N 1
ATOM 1319 C CA . GLY A 1 171 ? -3.073 2.039 -3.050 1.00 96.81 171 GLY A CA 1
ATOM 1320 C C . GLY A 1 171 ? -4.045 3.172 -2.711 1.00 96.81 171 GLY A C 1
ATOM 1321 O O . GLY A 1 171 ? -4.107 3.594 -1.556 1.00 96.81 171 GLY A O 1
ATOM 1322 N N . ILE A 1 172 ? -4.828 3.628 -3.695 1.00 96.12 172 ILE A N 1
ATOM 1323 C CA . ILE A 1 172 ? -5.870 4.653 -3.515 1.00 96.12 172 ILE A CA 1
ATOM 1324 C C . ILE A 1 172 ? -6.990 4.137 -2.605 1.00 96.12 172 ILE A C 1
ATOM 1326 O O . ILE A 1 172 ? -7.408 4.843 -1.688 1.00 96.12 172 ILE A O 1
ATOM 1330 N N . GLU A 1 173 ? -7.455 2.904 -2.815 1.00 97.25 173 GLU A N 1
ATOM 1331 C CA . GLU A 1 173 ? -8.482 2.282 -1.971 1.00 97.25 173 GLU A CA 1
ATOM 1332 C C . GLU A 1 173 ? -8.024 2.187 -0.509 1.00 97.25 173 GLU A C 1
ATOM 1334 O O . GLU A 1 173 ? -8.728 2.634 0.400 1.00 97.25 173 GLU A O 1
ATOM 1339 N N . ALA A 1 174 ? -6.816 1.665 -0.279 1.00 96.94 174 ALA A N 1
ATOM 1340 C CA . ALA A 1 174 ? -6.250 1.541 1.059 1.00 96.94 174 ALA A CA 1
ATOM 1341 C C . ALA A 1 174 ? -6.085 2.907 1.746 1.00 96.94 1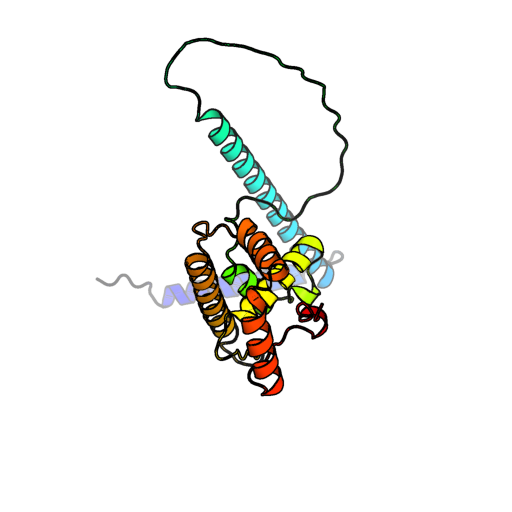74 ALA A C 1
ATOM 1343 O O . ALA A 1 174 ? -6.346 3.036 2.942 1.00 96.94 174 ALA A O 1
ATOM 1344 N N . GLU A 1 175 ? -5.665 3.937 1.006 1.00 95.31 175 GLU A N 1
ATOM 1345 C CA . GLU A 1 175 ? -5.539 5.302 1.522 1.00 95.31 175 GLU A CA 1
ATOM 1346 C C . GLU A 1 175 ? -6.901 5.909 1.891 1.00 95.31 175 GLU A C 1
ATOM 1348 O O . GLU A 1 175 ? -7.038 6.508 2.961 1.00 95.31 175 GLU A O 1
ATOM 1353 N N . ALA A 1 176 ? -7.924 5.721 1.055 1.00 94.62 176 ALA A N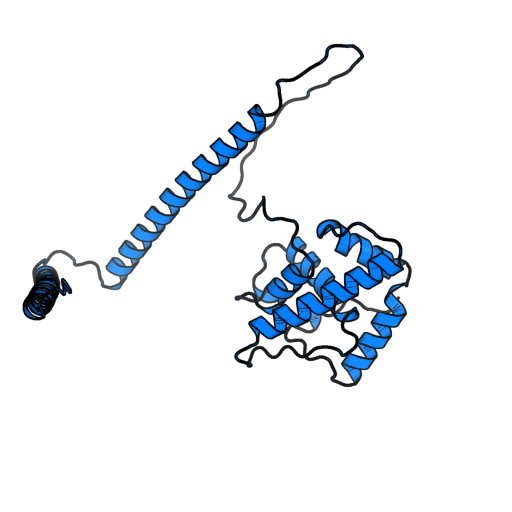 1
ATOM 1354 C CA . ALA A 1 176 ? -9.273 6.203 1.336 1.00 94.62 176 ALA A CA 1
ATOM 1355 C C . ALA A 1 176 ? -9.836 5.584 2.627 1.00 94.62 176 ALA A C 1
ATOM 1357 O O . ALA A 1 176 ? -10.341 6.300 3.495 1.00 94.62 176 ALA A O 1
ATOM 1358 N N . GLN A 1 177 ? -9.685 4.269 2.794 1.00 95.62 177 GLN A N 1
ATOM 1359 C CA . GLN A 1 177 ? -10.150 3.552 3.985 1.00 95.62 177 GLN A CA 1
ATOM 1360 C C . GLN A 1 177 ? -9.342 3.911 5.240 1.00 95.62 177 GLN A C 1
ATOM 1362 O O . GLN A 1 177 ? -9.903 4.065 6.326 1.00 95.62 177 GLN A O 1
ATOM 1367 N N . LEU A 1 178 ? -8.032 4.124 5.092 1.00 94.81 178 LEU A N 1
ATOM 1368 C CA . LEU A 1 178 ? -7.170 4.642 6.153 1.00 94.81 178 LEU A CA 1
ATOM 1369 C C . LEU A 1 178 ? -7.646 6.014 6.651 1.00 94.81 178 LEU A C 1
ATOM 1371 O O . LEU A 1 178 ? -7.735 6.238 7.860 1.00 94.81 178 LEU A O 1
ATOM 1375 N N . TYR A 1 179 ? -7.958 6.939 5.739 1.00 92.69 179 TYR A N 1
ATOM 1376 C CA . TYR A 1 179 ? -8.436 8.266 6.126 1.00 92.69 179 TYR A CA 1
ATOM 1377 C C . TYR A 1 179 ? -9.851 8.241 6.697 1.00 92.69 179 TYR A C 1
ATOM 1379 O O . TYR A 1 179 ? -10.115 8.970 7.651 1.00 92.69 179 TYR A O 1
ATOM 1387 N N . LYS A 1 180 ? -10.725 7.360 6.203 1.00 93.75 180 LYS A N 1
ATOM 1388 C CA . LYS A 1 180 ? -12.037 7.124 6.815 1.00 93.75 180 LYS A CA 1
ATOM 1389 C C . LYS A 1 180 ? -11.897 6.685 8.276 1.00 93.75 180 LYS A C 1
ATOM 1391 O O . LYS A 1 180 ? -12.513 7.274 9.159 1.00 93.75 180 LYS A O 1
ATOM 1396 N N . PHE A 1 181 ? -10.999 5.738 8.555 1.00 93.88 181 PHE A N 1
ATOM 1397 C CA . PHE A 1 181 ? -10.700 5.319 9.926 1.00 93.88 181 PHE A CA 1
ATOM 1398 C C . PHE A 1 181 ? -10.138 6.464 10.785 1.00 93.88 181 PHE A C 1
ATOM 1400 O O . PHE A 1 181 ? -10.443 6.569 11.973 1.00 93.88 181 PHE A O 1
ATOM 1407 N N . PHE A 1 182 ? -9.314 7.346 10.211 1.00 92.56 182 PHE A N 1
ATOM 1408 C CA . PHE A 1 182 ? -8.800 8.522 10.922 1.00 92.56 182 PHE A CA 1
ATOM 1409 C C . PHE A 1 182 ? -9.925 9.485 11.308 1.00 92.56 182 PHE A C 1
ATOM 1411 O O . PHE A 1 182 ? -9.941 9.965 12.442 1.00 92.56 182 PHE A O 1
ATOM 1418 N N . GLU A 1 183 ? -10.864 9.733 10.397 1.00 91.69 183 GLU A N 1
ATOM 1419 C CA . GLU A 1 183 ? -12.026 10.591 10.634 1.00 91.69 183 GLU A CA 1
ATOM 1420 C C . GLU A 1 183 ? -12.932 10.008 11.733 1.00 91.69 183 GLU A C 1
ATOM 1422 O O . GLU A 1 183 ? -13.276 10.725 12.675 1.00 91.69 183 GLU A O 1
ATOM 1427 N N . GLU A 1 184 ? -13.204 8.698 11.702 1.00 92.69 184 GLU A N 1
ATOM 1428 C CA . GLU A 1 184 ? -13.952 7.971 12.747 1.00 92.69 184 GLU A CA 1
ATOM 1429 C C . GLU A 1 184 ? -13.272 8.039 14.128 1.00 92.69 184 GLU A C 1
ATOM 1431 O O . GLU A 1 184 ? -13.936 8.035 15.163 1.00 92.69 184 GLU A O 1
ATOM 1436 N N . ASN A 1 185 ? -11.942 8.167 14.158 1.00 90.12 185 ASN A N 1
ATOM 1437 C CA . ASN A 1 185 ? -11.148 8.316 15.381 1.00 90.12 185 ASN A CA 1
ATOM 1438 C C . ASN A 1 185 ? -10.833 9.785 15.737 1.00 90.12 185 ASN A C 1
ATOM 1440 O O . ASN A 1 185 ? -9.972 10.045 16.585 1.00 90.12 185 ASN A O 1
ATOM 1444 N N . GLY A 1 186 ? -11.511 10.753 15.108 1.00 87.00 186 GLY A N 1
ATOM 1445 C CA . GLY A 1 186 ? -11.439 12.175 15.458 1.00 87.00 186 GLY A CA 1
ATOM 1446 C C . GLY A 1 186 ? -10.218 12.926 14.915 1.00 87.00 186 GLY A C 1
ATOM 1447 O O . GLY A 1 186 ? -9.851 13.974 15.450 1.00 87.00 186 GLY A O 1
ATOM 1448 N N . ILE A 1 187 ? -9.567 12.419 13.866 1.00 86.94 187 ILE A N 1
ATOM 1449 C CA . ILE A 1 187 ? -8.342 13.000 13.300 1.00 86.94 187 ILE A CA 1
ATOM 1450 C C . ILE A 1 187 ? -8.643 13.705 11.988 1.00 86.94 187 ILE A C 1
ATOM 1452 O O . ILE A 1 187 ? -9.023 13.087 11.003 1.00 86.94 187 ILE A O 1
ATOM 1456 N N . LYS A 1 188 ? -8.406 15.020 11.970 1.00 74.81 188 LYS A N 1
ATOM 1457 C CA . LYS A 1 188 ? -8.698 15.884 10.814 1.00 74.81 188 LYS A CA 1
ATOM 1458 C C . LYS A 1 188 ? -7.479 16.182 9.928 1.00 74.81 188 LYS A C 1
ATOM 1460 O O . LYS A 1 188 ? -7.640 16.683 8.821 1.00 74.81 188 LYS A O 1
ATOM 1465 N N . SER A 1 189 ? -6.256 15.911 10.399 1.00 67.69 189 SER A N 1
ATOM 1466 C CA . SER A 1 189 ? -5.022 16.219 9.655 1.00 67.69 189 SER A CA 1
ATOM 1467 C C . SER A 1 189 ? -4.597 15.053 8.755 1.00 67.69 189 SER A C 1
ATOM 1469 O O . SER A 1 189 ? -4.409 13.938 9.241 1.00 67.69 189 SER A O 1
ATOM 1471 N N . LYS A 1 190 ? -4.402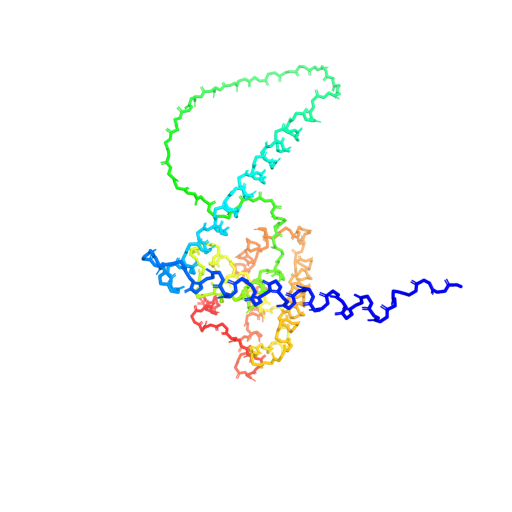 15.327 7.456 1.00 70.75 190 LYS A N 1
ATOM 1472 C CA . LYS A 1 190 ? -4.070 14.331 6.414 1.00 70.75 190 LYS A CA 1
ATOM 1473 C C . LYS A 1 190 ? -2.592 14.340 5.982 1.00 70.75 190 LYS A C 1
ATOM 1475 O O . LYS A 1 190 ? -2.229 13.692 5.006 1.00 70.75 190 LYS A O 1
ATOM 1480 N N . ASN A 1 191 ? -1.718 15.038 6.710 1.00 68.88 191 ASN A N 1
ATOM 1481 C CA . ASN A 1 191 ? -0.311 15.204 6.324 1.00 68.88 191 ASN A CA 1
ATOM 1482 C C . ASN A 1 191 ? 0.461 13.871 6.368 1.00 68.88 191 ASN A C 1
ATOM 1484 O O . ASN A 1 191 ? 0.506 13.222 7.412 1.00 68.88 191 ASN A O 1
ATOM 1488 N N . GLY A 1 192 ? 1.145 13.493 5.279 1.00 62.44 192 GLY A N 1
ATOM 1489 C CA . GLY A 1 192 ? 1.815 12.186 5.137 1.00 62.44 192 GLY A CA 1
ATOM 1490 C C . GLY A 1 192 ? 2.821 11.833 6.248 1.00 62.44 192 GLY A C 1
ATOM 1491 O O . GLY A 1 192 ? 2.841 10.703 6.733 1.00 62.44 192 GLY A O 1
ATOM 1492 N N . SER A 1 193 ? 3.604 12.802 6.739 1.00 63.03 193 SER A N 1
ATOM 1493 C CA . SER A 1 193 ? 4.536 12.596 7.865 1.00 63.03 193 SER A CA 1
ATOM 1494 C C . SER A 1 193 ? 3.829 12.363 9.210 1.00 63.03 193 SER A C 1
ATOM 1496 O O . SER A 1 193 ? 4.376 11.697 10.092 1.00 63.03 193 SER A O 1
ATOM 1498 N N . ALA A 1 194 ? 2.596 12.853 9.365 1.00 79.00 194 ALA A N 1
ATOM 1499 C CA . ALA A 1 194 ? 1.766 12.619 10.543 1.00 79.00 194 ALA A CA 1
ATOM 1500 C C . ALA A 1 194 ? 1.068 11.249 10.506 1.00 79.00 194 ALA A C 1
ATOM 1502 O O . ALA A 1 194 ? 0.841 10.661 11.565 1.00 79.00 194 ALA A O 1
ATOM 1503 N N . VAL A 1 195 ? 0.792 10.704 9.314 1.00 88.50 195 VAL A N 1
ATOM 1504 C CA . VAL A 1 195 ? 0.055 9.439 9.147 1.00 88.50 195 VAL A CA 1
ATOM 1505 C C . VAL A 1 195 ? 0.736 8.281 9.875 1.00 88.50 195 VAL A C 1
ATOM 1507 O O . VAL A 1 195 ? 0.121 7.630 10.718 1.00 88.50 195 VAL A O 1
ATOM 1510 N N . LEU A 1 196 ? 2.029 8.045 9.626 1.00 90.00 196 LEU A N 1
ATOM 1511 C CA . LEU A 1 196 ? 2.739 6.928 10.256 1.00 90.00 196 LEU A CA 1
ATOM 1512 C C . LEU A 1 196 ? 2.856 7.095 11.780 1.00 90.00 196 LEU A C 1
ATOM 1514 O O . LEU A 1 196 ? 2.744 6.123 12.529 1.00 90.00 196 LEU A O 1
ATOM 1518 N N . LYS A 1 197 ? 3.062 8.329 12.258 1.00 90.38 197 LYS A N 1
ATOM 1519 C CA . LYS A 1 197 ? 3.084 8.633 13.698 1.00 90.38 197 LYS A CA 1
ATOM 1520 C C . LYS A 1 197 ? 1.748 8.267 14.344 1.00 90.38 197 LYS A C 1
ATOM 1522 O O . LYS A 1 197 ? 1.731 7.686 15.429 1.00 90.38 197 LYS A O 1
ATOM 1527 N N . GLN A 1 198 ? 0.653 8.570 13.660 1.00 91.44 198 GLN A N 1
ATOM 1528 C CA . GLN A 1 198 ? -0.686 8.303 14.143 1.00 91.44 198 GLN A CA 1
ATOM 1529 C C . GLN A 1 198 ? -1.042 6.813 14.117 1.00 91.44 198 GLN A C 1
ATOM 1531 O O . GLN A 1 198 ? -1.550 6.289 15.105 1.00 91.44 198 GLN A O 1
ATOM 1536 N N . LEU A 1 199 ? -0.672 6.098 13.055 1.00 92.44 199 LEU A N 1
ATOM 1537 C CA . LEU A 1 199 ? -0.821 4.642 12.975 1.00 92.44 199 LEU A CA 1
ATOM 1538 C C . LEU A 1 199 ? -0.074 3.924 14.102 1.00 92.44 199 LEU A C 1
ATOM 1540 O O . LEU A 1 199 ? -0.635 3.063 14.776 1.00 92.44 199 LEU A O 1
ATOM 1544 N N . ARG A 1 200 ? 1.163 4.345 14.397 1.00 91.94 200 ARG A N 1
ATOM 1545 C CA . ARG A 1 200 ? 1.927 3.824 15.545 1.00 91.94 200 ARG A CA 1
ATOM 1546 C C . ARG A 1 200 ? 1.254 4.119 16.885 1.00 91.94 200 ARG A C 1
ATOM 1548 O O . ARG A 1 200 ? 1.414 3.349 17.830 1.00 91.94 200 ARG A O 1
ATOM 1555 N N . LYS A 1 201 ? 0.549 5.247 17.014 1.00 92.62 201 LYS A N 1
ATOM 1556 C CA . LYS A 1 201 ? -0.239 5.558 18.213 1.00 92.62 201 LYS A CA 1
ATOM 1557 C C . LYS A 1 201 ? -1.417 4.589 18.337 1.00 92.62 201 LYS A C 1
ATOM 1559 O O . LYS A 1 201 ? -1.529 3.945 19.372 1.00 92.62 201 LYS A O 1
ATOM 1564 N N . PHE A 1 202 ? -2.197 4.401 17.275 1.00 92.81 202 PHE A N 1
ATOM 1565 C CA . PHE A 1 202 ? -3.321 3.461 17.269 1.00 92.81 202 PHE A CA 1
ATOM 1566 C C . PHE A 1 202 ? -2.911 2.010 17.525 1.00 92.81 202 PHE A C 1
ATOM 1568 O O . PHE A 1 202 ? -3.594 1.320 18.273 1.00 92.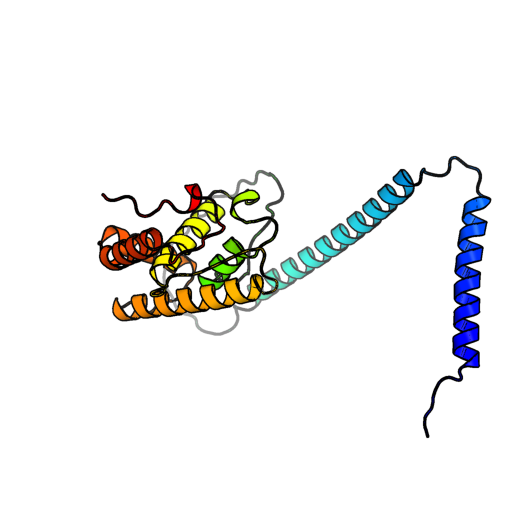81 202 PHE A O 1
ATOM 1575 N N . TYR A 1 203 ? -1.765 1.575 16.996 1.00 92.19 203 TYR A N 1
ATOM 1576 C CA . TYR A 1 203 ? -1.206 0.258 17.306 1.00 92.19 203 TYR A CA 1
ATOM 1577 C C . TYR A 1 203 ? -0.854 0.102 18.792 1.00 92.19 203 TYR A C 1
ATOM 1579 O O . TYR A 1 203 ? -1.105 -0.932 19.399 1.00 92.19 203 TYR A O 1
ATOM 1587 N N . ARG A 1 204 ? -0.277 1.138 19.419 1.00 91.75 204 ARG A N 1
ATOM 1588 C CA . ARG A 1 204 ? 0.037 1.100 20.858 1.00 91.75 204 ARG A CA 1
ATOM 1589 C C . ARG A 1 204 ? -1.212 1.095 21.735 1.00 91.75 204 ARG A C 1
ATOM 1591 O O . ARG A 1 204 ? -1.159 0.501 22.803 1.00 91.75 204 ARG A O 1
ATOM 1598 N N . GLU A 1 205 ? -2.279 1.740 21.273 1.00 93.12 205 GLU A N 1
ATOM 1599 C CA . GLU A 1 205 ? -3.592 1.816 21.924 1.00 93.12 205 GLU A CA 1
ATOM 1600 C C . GLU A 1 205 ? -4.518 0.633 21.573 1.00 93.12 205 GLU A C 1
ATOM 1602 O O . GLU A 1 205 ? -5.697 0.689 21.907 1.00 93.12 205 GLU A O 1
ATOM 1607 N N . SER A 1 206 ? -4.032 -0.405 20.875 1.00 92.50 206 SER A N 1
ATOM 1608 C CA . SER A 1 206 ? -4.824 -1.582 20.463 1.00 92.50 206 SER A CA 1
ATOM 1609 C C . SER A 1 206 ? -6.040 -1.288 19.569 1.00 92.50 206 SER A C 1
ATOM 1611 O O . SER A 1 206 ? -6.866 -2.156 19.302 1.00 92.50 206 SER A O 1
ATOM 1613 N N . LYS A 1 207 ? -6.138 -0.080 19.002 1.00 93.50 207 LYS A N 1
ATOM 1614 C CA . LYS A 1 207 ? -7.252 0.316 18.118 1.00 93.50 207 LYS A CA 1
ATOM 1615 C C . LYS A 1 207 ? -7.208 -0.342 16.739 1.00 93.50 207 LYS A C 1
ATOM 1617 O O . LYS A 1 207 ? -8.169 -0.237 15.987 1.00 93.50 207 LYS A O 1
ATOM 1622 N N . LEU A 1 208 ? -6.089 -0.980 16.393 1.00 93.69 208 LEU A N 1
ATOM 1623 C CA . LEU A 1 208 ? -5.915 -1.704 15.133 1.00 93.69 208 LEU A CA 1
ATOM 1624 C C . LEU A 1 208 ? -6.103 -3.220 15.291 1.00 93.69 208 LEU A C 1
ATOM 1626 O O . LEU A 1 208 ? -6.025 -3.921 14.288 1.00 93.69 208 LEU A O 1
ATOM 1630 N N . ASP A 1 209 ? -6.341 -3.735 16.502 1.00 92.69 209 ASP A N 1
ATOM 1631 C CA . ASP A 1 209 ? -6.297 -5.180 16.776 1.00 92.69 209 ASP A CA 1
ATOM 1632 C C . ASP A 1 209 ? -7.357 -5.956 15.980 1.00 92.69 209 ASP A C 1
ATOM 1634 O O . ASP A 1 209 ? -7.045 -6.982 15.378 1.00 92.69 209 ASP A O 1
ATOM 1638 N N . SER A 1 210 ? -8.572 -5.411 15.852 1.00 93.62 210 SER A N 1
ATOM 1639 C CA . SER A 1 210 ? -9.628 -6.004 15.018 1.00 93.62 210 SER A CA 1
ATOM 1640 C C . SER A 1 210 ? -9.249 -6.057 13.533 1.00 93.62 210 SER A C 1
ATOM 1642 O O . SER A 1 210 ? -9.483 -7.065 12.865 1.00 93.62 210 SER A O 1
ATOM 1644 N N . LEU A 1 211 ? -8.619 -4.999 13.010 1.00 94.44 211 LEU A N 1
ATOM 1645 C CA . LEU A 1 211 ? -8.139 -4.951 11.627 1.00 94.44 211 LEU A CA 1
ATOM 1646 C C . LEU A 1 211 ? -6.969 -5.914 11.403 1.00 94.44 211 LEU A C 1
ATOM 1648 O O . LEU A 1 211 ? -6.872 -6.526 10.339 1.00 94.44 211 LEU A O 1
ATOM 1652 N N . ILE A 1 212 ? -6.096 -6.068 12.400 1.00 93.81 212 ILE A N 1
ATOM 1653 C CA . ILE A 1 212 ? -4.979 -7.015 12.383 1.00 93.81 212 ILE A CA 1
ATOM 1654 C C . ILE A 1 212 ? -5.495 -8.451 12.353 1.00 93.81 212 ILE A C 1
ATOM 1656 O O . ILE A 1 212 ? -5.021 -9.246 11.541 1.00 93.81 212 ILE A O 1
ATOM 1660 N N . ASP A 1 213 ? -6.466 -8.792 13.198 1.00 92.94 213 ASP A N 1
ATOM 1661 C CA . ASP A 1 213 ? -7.038 -10.137 13.227 1.00 92.94 213 ASP A CA 1
ATOM 1662 C C . ASP A 1 213 ? -7.802 -10.445 11.932 1.00 92.94 213 ASP A C 1
ATOM 1664 O O . ASP A 1 213 ? -7.617 -11.517 11.353 1.00 92.94 213 ASP A O 1
ATOM 1668 N N . ALA A 1 214 ? -8.551 -9.476 11.395 1.00 93.31 214 ALA A N 1
ATOM 1669 C CA . ALA A 1 214 ? -9.186 -9.605 10.085 1.00 93.31 214 ALA A CA 1
ATOM 1670 C C . ALA A 1 214 ? -8.155 -9.792 8.956 1.00 93.31 214 ALA A C 1
ATOM 1672 O O . ALA A 1 214 ? -8.340 -10.630 8.074 1.00 93.31 214 ALA A O 1
ATOM 1673 N N . TYR A 1 215 ? -7.042 -9.053 8.986 1.00 93.06 215 TYR A N 1
ATOM 1674 C CA . TYR A 1 215 ? -5.960 -9.212 8.014 1.00 93.06 215 TYR A CA 1
ATOM 1675 C C . TYR A 1 215 ? -5.314 -10.598 8.104 1.00 93.06 215 TYR A C 1
ATOM 1677 O O . TYR A 1 215 ? -5.129 -11.253 7.081 1.00 93.06 215 TYR A O 1
ATOM 1685 N N . ARG A 1 216 ? -5.028 -11.090 9.315 1.00 91.19 216 ARG A N 1
ATOM 1686 C CA . ARG A 1 216 ? -4.491 -12.444 9.524 1.00 91.19 216 ARG A CA 1
ATOM 1687 C C . ARG A 1 216 ? -5.434 -13.523 9.000 1.00 91.19 216 ARG A C 1
ATOM 1689 O O . ARG A 1 216 ? -4.965 -14.459 8.360 1.00 91.19 216 ARG A O 1
ATOM 1696 N N . ALA A 1 217 ? -6.740 -13.380 9.229 1.00 92.44 217 ALA A N 1
ATOM 1697 C CA . ALA A 1 217 ? -7.737 -14.298 8.688 1.00 92.44 217 ALA A CA 1
ATOM 1698 C C . ALA A 1 217 ? -7.703 -14.323 7.150 1.00 92.44 217 ALA A C 1
ATOM 1700 O O . ALA A 1 217 ? -7.690 -15.398 6.557 1.00 92.44 217 ALA A O 1
ATOM 1701 N N . ARG A 1 218 ? -7.594 -13.157 6.497 1.00 91.94 218 ARG A N 1
ATOM 1702 C CA . ARG A 1 218 ? -7.458 -13.070 5.031 1.00 91.94 218 ARG A CA 1
ATOM 1703 C C . ARG A 1 218 ? -6.181 -13.721 4.513 1.00 91.94 218 ARG A C 1
ATOM 1705 O O . ARG A 1 218 ? -6.233 -14.430 3.515 1.00 91.94 218 ARG A O 1
ATOM 1712 N N . VAL A 1 219 ? -5.056 -13.519 5.198 1.00 89.69 219 VAL A N 1
ATOM 1713 C CA . VAL A 1 219 ? -3.787 -14.177 4.848 1.00 89.69 219 VAL A CA 1
ATOM 1714 C C . VAL A 1 219 ? -3.912 -15.699 4.964 1.00 89.69 219 VAL A C 1
ATOM 1716 O O . VAL A 1 219 ? -3.453 -16.410 4.079 1.00 89.69 219 VAL A O 1
ATOM 1719 N N . ALA A 1 220 ? -4.573 -16.208 6.010 1.00 88.31 220 ALA A N 1
ATOM 1720 C CA . ALA A 1 220 ? -4.789 -17.646 6.193 1.00 88.31 220 ALA A CA 1
ATOM 1721 C C . ALA A 1 220 ? -5.718 -18.264 5.129 1.00 88.31 220 ALA A C 1
ATOM 1723 O O . ALA A 1 220 ? -5.575 -19.438 4.799 1.00 88.31 220 ALA A O 1
ATOM 1724 N N . LEU A 1 221 ? -6.649 -17.477 4.584 1.00 89.38 221 LEU A N 1
ATOM 1725 C CA . LEU A 1 221 ? -7.595 -17.886 3.541 1.00 89.38 221 LEU A CA 1
ATOM 1726 C C . LEU A 1 221 ? -7.085 -17.625 2.110 1.00 89.38 221 LEU A C 1
ATOM 1728 O O . LEU A 1 221 ? -7.872 -17.692 1.171 1.00 89.38 221 LEU A O 1
ATOM 1732 N N . ASN A 1 222 ? -5.796 -17.312 1.928 1.00 83.75 222 ASN A N 1
ATOM 1733 C CA . ASN A 1 222 ? -5.189 -16.940 0.640 1.00 83.75 222 ASN A CA 1
ATOM 1734 C C . ASN A 1 222 ? -5.845 -15.728 -0.057 1.00 83.75 222 ASN A C 1
ATOM 1736 O O . ASN A 1 222 ? -5.703 -15.556 -1.261 1.00 83.75 222 ASN A O 1
ATOM 1740 N N . GLY A 1 223 ? -6.519 -14.846 0.685 1.00 81.81 223 GLY A N 1
ATOM 1741 C CA . GLY A 1 223 ? -7.090 -13.600 0.154 1.00 81.81 223 GLY A CA 1
ATOM 1742 C C . GLY A 1 223 ? -6.069 -12.467 -0.019 1.00 81.81 223 GLY A C 1
ATOM 1743 O O . GLY A 1 223 ? -6.456 -11.308 -0.161 1.00 81.81 223 GLY A O 1
ATOM 1744 N N . VAL A 1 224 ? -4.769 -12.764 0.092 1.00 89.94 224 VAL A N 1
ATOM 1745 C CA . VAL A 1 224 ? -3.679 -11.786 -0.009 1.00 89.94 224 VAL A CA 1
ATOM 1746 C C . VAL A 1 224 ? -2.530 -12.361 -0.837 1.00 89.94 224 VAL A C 1
ATOM 1748 O O . VAL A 1 224 ? -1.835 -13.266 -0.374 1.00 89.94 224 VAL A O 1
ATOM 1751 N N . THR A 1 225 ? -2.275 -11.776 -2.007 1.00 92.75 225 THR A N 1
ATOM 1752 C CA . THR A 1 225 ? -1.081 -12.045 -2.826 1.00 92.75 225 THR A CA 1
ATOM 1753 C C . THR A 1 225 ? -0.172 -10.824 -2.776 1.00 92.75 225 THR A C 1
ATOM 1755 O O . THR A 1 225 ? -0.418 -9.814 -3.437 1.00 92.75 225 THR A O 1
ATOM 1758 N N . ASP A 1 226 ? 0.874 -10.907 -1.952 1.00 92.44 226 ASP A N 1
ATOM 1759 C CA . ASP A 1 226 ? 1.829 -9.823 -1.719 1.00 92.44 226 ASP A CA 1
ATOM 1760 C C . ASP A 1 226 ? 3.207 -10.165 -2.315 1.00 92.44 226 ASP A C 1
ATOM 1762 O O . ASP A 1 226 ? 3.871 -11.077 -1.814 1.00 92.44 226 ASP A O 1
ATOM 1766 N N . PRO A 1 227 ? 3.672 -9.436 -3.348 1.00 92.88 227 PRO A N 1
ATOM 1767 C CA . PRO A 1 227 ? 4.945 -9.710 -4.007 1.00 92.88 227 PRO A CA 1
ATOM 1768 C C . PRO A 1 227 ? 6.151 -9.238 -3.183 1.00 92.88 227 PRO A C 1
ATOM 1770 O O . PRO A 1 227 ? 7.291 -9.552 -3.528 1.00 92.88 227 PRO A O 1
ATOM 1773 N N . ALA A 1 228 ? 5.938 -8.470 -2.107 1.00 91.44 228 ALA A N 1
ATOM 1774 C CA . ALA A 1 228 ? 7.025 -8.057 -1.230 1.00 91.44 228 ALA A CA 1
ATOM 1775 C C . ALA A 1 228 ? 7.533 -9.256 -0.401 1.00 91.44 228 ALA A C 1
ATOM 1777 O O . ALA A 1 228 ? 6.725 -10.035 0.106 1.00 91.44 228 ALA A O 1
ATOM 1778 N N . PRO A 1 229 ? 8.851 -9.407 -0.171 1.00 87.88 229 PRO A N 1
ATOM 1779 C CA . PRO A 1 229 ? 9.395 -10.522 0.602 1.00 87.88 229 PRO A CA 1
ATOM 1780 C C . PRO A 1 229 ? 8.797 -10.630 2.011 1.00 87.88 229 PRO A C 1
ATOM 1782 O O . PRO A 1 229 ? 8.603 -9.611 2.678 1.00 87.88 229 PRO A O 1
ATOM 1785 N N . ARG A 1 230 ? 8.598 -11.856 2.520 1.00 84.69 230 ARG A N 1
ATOM 1786 C CA . ARG A 1 230 ? 7.957 -12.119 3.830 1.00 84.69 230 ARG A CA 1
ATOM 1787 C C . ARG A 1 230 ? 8.569 -11.336 4.998 1.00 84.69 230 ARG A C 1
ATOM 1789 O O . ARG A 1 230 ? 7.837 -10.763 5.796 1.00 84.69 230 ARG A O 1
ATOM 1796 N N . HIS A 1 231 ? 9.896 -11.203 5.044 1.00 81.56 231 HIS A N 1
ATOM 1797 C CA . HIS A 1 231 ? 10.601 -10.440 6.089 1.00 81.56 231 HIS A CA 1
ATOM 1798 C C . HIS A 1 231 ? 10.238 -8.939 6.114 1.00 81.56 231 HIS A C 1
ATOM 1800 O O . HIS A 1 231 ? 10.505 -8.229 7.084 1.00 81.56 231 HIS A O 1
ATOM 1806 N N . THR A 1 232 ? 9.643 -8.419 5.037 1.00 82.31 232 THR A N 1
ATOM 1807 C CA . THR A 1 232 ? 9.151 -7.040 4.980 1.00 82.31 232 THR A CA 1
ATOM 1808 C C . THR A 1 232 ? 7.722 -6.893 5.499 1.00 82.31 232 THR A C 1
ATOM 1810 O O . THR A 1 232 ? 7.314 -5.771 5.787 1.00 82.31 232 THR A O 1
ATOM 1813 N N . GLN A 1 233 ? 6.986 -7.992 5.681 1.00 79.12 233 GLN A N 1
ATOM 1814 C CA . GLN A 1 233 ? 5.567 -8.015 6.053 1.00 79.12 233 GLN A CA 1
ATOM 1815 C C . GLN A 1 233 ? 5.342 -8.091 7.581 1.00 79.12 233 GLN A C 1
ATOM 1817 O O . GLN A 1 233 ? 4.231 -7.884 8.067 1.00 79.12 233 GLN A O 1
ATOM 1822 N N . GLU A 1 234 ? 6.395 -8.343 8.364 1.00 66.56 234 GLU A N 1
ATOM 1823 C CA . GLU A 1 234 ? 6.311 -8.586 9.810 1.00 66.56 234 GLU A CA 1
ATOM 1824 C C . GLU A 1 234 ? 6.214 -7.296 10.639 1.00 66.56 234 GLU A C 1
ATOM 1826 O O . GLU A 1 234 ? 7.221 -6.750 11.089 1.00 66.56 234 GLU A O 1
ATOM 1831 N N . LEU A 1 235 ? 4.995 -6.794 10.861 1.00 67.81 235 LEU A N 1
ATOM 1832 C CA . LEU A 1 235 ? 4.745 -5.726 11.850 1.00 67.81 235 LEU A CA 1
ATOM 1833 C C . LEU A 1 235 ? 3.763 -6.075 12.951 1.00 67.81 235 LEU A C 1
ATOM 1835 O O . LEU A 1 235 ? 3.735 -5.390 13.969 1.00 67.81 235 LEU A O 1
ATOM 1839 N N . PHE A 1 236 ? 2.956 -7.107 12.752 1.00 74.75 236 PHE A N 1
ATOM 1840 C CA . PHE A 1 236 ? 1.845 -7.423 13.635 1.00 74.75 236 PHE A CA 1
ATOM 1841 C C . PHE A 1 236 ? 2.191 -8.612 14.525 1.00 74.75 236 PHE A C 1
ATOM 1843 O O . PHE A 1 236 ? 1.450 -9.589 14.564 1.00 74.75 236 PHE A O 1
ATOM 1850 N N . THR A 1 237 ? 3.336 -8.589 15.200 1.00 67.56 237 THR A N 1
ATOM 1851 C CA . THR A 1 237 ? 3.644 -9.594 16.225 1.00 67.56 237 THR A CA 1
ATOM 1852 C C . THR A 1 237 ? 2.793 -9.305 17.465 1.00 67.56 237 THR A C 1
ATOM 1854 O O . THR A 1 237 ? 2.702 -8.155 17.896 1.00 67.56 237 THR A O 1
ATOM 1857 N N . ARG A 1 238 ? 2.092 -10.322 18.000 1.00 58.62 238 ARG A N 1
ATOM 1858 C CA . ARG A 1 238 ? 1.305 -10.160 19.239 1.00 58.62 238 ARG A CA 1
ATOM 1859 C C . ARG A 1 238 ? 2.241 -9.695 20.361 1.00 58.62 238 ARG A C 1
ATOM 1861 O O . ARG A 1 238 ? 3.356 -10.203 20.467 1.00 58.62 238 ARG A O 1
ATOM 1868 N N . LYS A 1 239 ? 1.776 -8.717 21.138 1.00 52.84 239 LYS A N 1
ATOM 1869 C CA . LYS A 1 239 ? 2.351 -8.399 22.447 1.00 52.84 239 LYS A CA 1
ATOM 1870 C C . LYS A 1 239 ? 1.961 -9.468 23.456 1.00 52.84 239 LYS A C 1
ATOM 1872 O O . LYS A 1 239 ? 0.856 -10.033 23.286 1.00 52.84 239 LYS A O 1
#

Organism: NCBI:txid1490495

Radius of gyration: 29.01 Å; Cα contacts (8 Å, |Δi|>4): 131; chains: 1; bounding box: 60×68×80 Å

Sequence (239 aa):
MTLGLPKAQVLAWSSELQGKVTQQDLDEAQGNGEGLTREEKLINHQNCIIGELIAMNRALTERVSRLERQDDVGQGDAASNRHGSAVTPQISCAETTSAPKSCGSKALPKGPAAIWFEWYAKTPRMWDVCSDRQKKSAYKHTVNYMKLFLPNGFELDPSVPDYGDLVLRTGIEAEAQLYKFFEENGIKSKNGSAVLKQLRKFYRESKLDSLIDAYRARVALNGVTDPAPRHTQELFTRK

pLDDT: mean 76.84, std 21.79, range [26.69, 97.25]

Solvent-accessible surface area (backbone atoms only — not comparable to full-atom values): 14675 Å² total; per-residue (Å²): 137,84,90,66,84,54,69,68,58,57,50,50,50,53,53,52,54,51,49,53,52,54,49,52,58,51,59,69,71,69,62,89,66,86,66,66,48,76,64,53,50,50,51,50,51,51,52,49,53,51,50,52,54,49,51,51,51,51,55,50,49,53,52,50,56,50,51,55,57,51,65,68,68,69,79,80,87,83,87,82,92,80,88,81,90,82,84,83,84,88,81,82,89,86,89,81,89,83,81,87,79,80,85,85,85,86,72,71,68,63,43,65,30,54,45,35,28,44,49,69,65,35,84,75,40,40,90,78,68,54,80,53,59,67,58,43,50,52,44,43,53,46,42,55,56,36,55,43,41,32,90,82,44,48,76,50,57,84,86,45,94,58,35,62,59,51,45,43,54,53,19,47,50,16,39,54,42,46,50,51,53,34,49,78,72,72,46,86,80,83,54,33,78,53,49,54,59,48,52,55,48,37,56,74,69,56,73,43,49,69,39,49,53,52,40,51,52,33,53,75,68,66,36,50,44,71,78,68,61,70,90,66,64,79,76,83,73,83,129

Secondary structure (DSSP, 8-state):
---PPPHHHHHHHHHHHHHHHHHHHHHHHH--S----HHHHHHHHHHHHHHHHHHHHHHHHHHHHHHHHHHHSSS-----------------------------S-S----HHHHHHHHHH-SS-HHHH---HHHHHHHHHHHHHHHTT-TT-EE--TTSTTHHHHHHHHHHHHHHHHHHHHHHTT-----HHHHHHHHHHHHHTTTTHHHHHHHHHHHHTT-EE--S-GGGT------

Foldseek 3Di:
DDPDDDPVVVVVVVVVVVVVVVVVVVVLVPDPDPPQPPVRVVVVVVVVVVVVVVVVVVVVVVVVVVVVVVVVVPPDDDDDDDDDDDDDDDDDDDDDDDDDDDDDDDDAQQAQLSLQLQQQVDPVHLVPDPPPPVSSLLSLLSNLLLQLQPLQAAAQDPPDPCNSVRSNVSSVSSRVSLVVVCVVVVHDDRGNVVSSVVSVVCVVVCVSVVSVVSSVVCVVVVSYHDPDDPVSNPDDDPD

Nearest PDB structures (foldseek):
  5krh-assembly1_B  TM=3.258E-01  e=2.629E+00  Homo sapiens
  4bx4-assembly1_A  TM=2.908E-01  e=2.777E+00  Pseudomonas phage phi8
  5drm-assembly1_B  TM=3.462E-01  e=4.294E+00  Homo sapiens